Protein AF-A0A9X3IY81-F1 (afdb_monomer_lite)

Sequence (215 aa):
MRHSTQLAHQTSFVALRPAAAASVTSADASGRAPQSPLSAYFRELAGHTVMTREEEVAAATRIAALRANLWRIIFGHVPFVSAICDFVAAALSHDGRPERRAELTRIARSFDQELPDSGAFEPVRDSLCRSLADVDGAVVDRLVAGIGAVAAGADEMAGLSRLPAKDPSFVRYAAEVRGSHRALVVAKNAFIQANCGWSSPLRGSTTAASYRCPT

Secondary structure (DSSP, 8-state):
----------------PPPP----------------HHHHHHHHHHTPPPPPHHHHHHHHHHHHHHHHHHHHHHTTSGGGHHHHHHHHHHHGGGTT-HHHHHHHHHHHHHHHH-PPPHHHHHHHHHHHHHHTTTS-HHHHHHHHHHHHHHHTT-S--TTTTT--TT-HHHHHHHHHHHHHHHHHHHHHHHHHHHHH----S-SS-------PPP-

pLDDT: mean 75.04, std 20.4, range [31.97, 97.81]

Organism: NCBI:txid889268

Radius of gyration: 26.27 Å; chains: 1; bounding box: 57×89×58 Å

InterPro domains:
  IPR009042 RNA polymerase sigma-70 region 1.2 [PF00140] (37-65)

Foldseek 3Di:
DDDDDDDDDDDDDDDDDDDDDDDDDDDDDDDPDPCDPVNVVVVLVVPAAADDPVRLVVLVVVLLVLLLVLLLLVPVDQLCLLLLLQLLLVVCPPVPCVVLSVLSNVVSVVSVVDRDDPVVVVVVSNVRSVSCSPPDVVSLVLVLVQLVCLCVPDCDDPRRNVDPNPDPVSVVSSVVSVVSNVVSVVSVVVNCCNHVVDPDPPPDDPPPPDDDDDD

Structure (mmCIF, N/CA/C/O backbone):
data_AF-A0A9X3IY81-F1
#
_entry.id   AF-A0A9X3IY81-F1
#
loop_
_atom_site.group_PDB
_atom_site.id
_atom_site.type_symbol
_atom_site.label_atom_id
_atom_site.label_alt_id
_atom_site.label_comp_id
_atom_site.label_asym_id
_atom_site.label_entity_id
_atom_site.label_seq_id
_atom_site.pdbx_PDB_ins_code
_atom_site.Cartn_x
_atom_site.Cartn_y
_atom_site.Cartn_z
_atom_site.occupancy
_atom_site.B_iso_or_equiv
_atom_site.auth_seq_id
_atom_site.auth_comp_id
_atom_site.auth_asym_id
_atom_site.auth_atom_id
_atom_site.pdbx_PDB_model_num
ATOM 1 N N . MET A 1 1 ? 29.802 46.839 -3.972 1.00 44.72 1 MET A N 1
ATOM 2 C CA . MET A 1 1 ? 30.617 45.657 -4.326 1.00 44.72 1 MET A CA 1
ATOM 3 C C . MET A 1 1 ? 30.197 44.477 -3.458 1.00 44.72 1 MET A C 1
ATOM 5 O O . MET A 1 1 ? 30.602 44.405 -2.307 1.00 44.72 1 MET A O 1
ATOM 9 N N . ARG A 1 2 ? 29.329 43.596 -3.964 1.00 42.84 2 ARG A N 1
ATOM 10 C CA . ARG A 1 2 ? 29.070 42.268 -3.384 1.00 42.84 2 ARG A CA 1
ATOM 11 C C . ARG A 1 2 ? 28.943 41.304 -4.558 1.00 42.84 2 ARG A C 1
ATOM 13 O O . ARG A 1 2 ? 28.062 41.473 -5.394 1.00 42.84 2 ARG A O 1
ATOM 20 N N . HIS A 1 3 ? 29.914 40.406 -4.671 1.00 37.31 3 HIS A N 1
ATOM 21 C CA . HIS A 1 3 ? 30.046 39.474 -5.781 1.00 37.31 3 HIS A CA 1
ATOM 22 C C . HIS A 1 3 ? 28.993 38.368 -5.669 1.00 37.31 3 HIS A C 1
ATOM 24 O O . HIS A 1 3 ? 28.877 37.713 -4.636 1.00 37.31 3 HIS A O 1
ATOM 30 N N . SER A 1 4 ? 28.230 38.201 -6.750 1.00 47.09 4 SER A N 1
ATOM 31 C CA . SER A 1 4 ? 27.465 36.993 -7.048 1.00 47.09 4 SER A CA 1
ATOM 32 C C . SER A 1 4 ? 28.438 35.903 -7.478 1.00 47.09 4 SER A C 1
ATOM 34 O O . SER A 1 4 ? 29.212 36.127 -8.407 1.00 47.09 4 SER A O 1
ATOM 36 N N . THR A 1 5 ? 28.365 34.729 -6.856 1.00 47.19 5 THR A N 1
ATOM 37 C CA . THR A 1 5 ? 29.052 33.535 -7.357 1.00 47.19 5 THR A CA 1
ATOM 38 C C . THR A 1 5 ? 28.034 32.414 -7.476 1.00 47.19 5 THR A C 1
ATOM 40 O O . THR A 1 5 ? 27.623 31.798 -6.496 1.00 47.19 5 THR A O 1
ATOM 43 N N . GLN A 1 6 ? 27.589 32.220 -8.711 1.00 45.06 6 GLN A N 1
ATOM 44 C CA . GLN A 1 6 ? 26.718 31.155 -9.177 1.00 45.06 6 GLN A CA 1
ATOM 45 C C . GLN A 1 6 ? 27.624 29.961 -9.528 1.00 45.06 6 GLN A C 1
ATOM 47 O O . GLN A 1 6 ? 28.479 30.088 -10.401 1.00 45.06 6 GLN A O 1
ATOM 52 N N . LEU A 1 7 ? 27.483 28.822 -8.845 1.00 39.72 7 LEU A N 1
ATOM 53 C CA . LEU A 1 7 ? 28.159 27.573 -9.220 1.00 39.72 7 LEU A CA 1
ATOM 54 C C . LEU A 1 7 ? 27.135 26.636 -9.858 1.00 39.72 7 LEU A C 1
ATOM 56 O O . LEU A 1 7 ? 26.349 25.976 -9.183 1.00 39.72 7 LEU A O 1
ATOM 60 N N . ALA A 1 8 ? 27.137 26.630 -11.189 1.00 38.16 8 ALA A N 1
ATOM 61 C CA . ALA A 1 8 ? 26.469 25.632 -12.003 1.00 38.16 8 ALA A CA 1
ATOM 62 C C . ALA A 1 8 ? 27.345 24.370 -12.047 1.00 38.16 8 ALA A C 1
ATOM 64 O O . ALA A 1 8 ? 28.449 24.399 -12.588 1.00 38.16 8 ALA A O 1
ATOM 65 N N . HIS A 1 9 ? 26.859 23.258 -11.497 1.00 36.84 9 HIS A N 1
ATOM 66 C CA . HIS A 1 9 ? 27.460 21.950 -11.744 1.00 36.84 9 HIS A CA 1
ATOM 67 C C . HIS A 1 9 ? 26.917 21.400 -13.063 1.00 36.84 9 HIS A C 1
ATOM 69 O O . HIS A 1 9 ? 25.797 20.908 -13.160 1.00 36.84 9 HIS A O 1
ATOM 75 N N . GLN A 1 10 ? 27.742 21.552 -14.091 1.00 37.97 10 GLN A N 1
ATOM 76 C CA . GLN A 1 10 ? 27.572 21.017 -15.430 1.00 37.97 10 GLN A CA 1
ATOM 77 C C . GLN A 1 10 ? 27.990 19.539 -15.408 1.00 37.97 10 GLN A C 1
ATOM 79 O O . GLN A 1 10 ? 29.172 19.221 -15.288 1.00 37.97 10 GLN A O 1
ATOM 84 N N . THR A 1 11 ? 27.028 18.618 -15.458 1.00 43.19 11 THR A N 1
ATOM 85 C CA . THR A 1 11 ? 27.313 17.180 -15.566 1.00 43.19 11 THR A CA 1
ATOM 86 C C . THR A 1 11 ? 27.414 16.810 -17.043 1.00 43.19 11 THR A C 1
ATOM 88 O O . THR A 1 11 ? 26.410 16.692 -17.742 1.00 43.19 11 THR A O 1
ATOM 91 N N . SER A 1 12 ? 28.646 16.679 -17.530 1.00 40.28 12 SER A N 1
ATOM 92 C CA . SER A 1 12 ? 28.959 16.262 -18.896 1.00 40.28 12 SER A CA 1
ATOM 93 C C . SER A 1 12 ? 28.553 14.806 -19.138 1.00 40.28 12 SER A C 1
ATOM 95 O O . SER A 1 12 ? 29.022 13.897 -18.456 1.00 40.28 12 SER A O 1
ATOM 97 N N . PHE A 1 13 ? 27.698 14.585 -20.136 1.00 38.50 13 PHE A N 1
ATOM 98 C CA . PHE A 1 13 ? 27.300 13.265 -20.618 1.00 38.50 13 PHE A CA 1
ATOM 99 C C . PHE A 1 13 ? 28.323 12.791 -21.661 1.00 38.50 13 PHE A C 1
ATOM 101 O O . PHE A 1 13 ? 28.415 13.350 -22.753 1.00 38.50 13 PHE A O 1
ATOM 108 N N . VAL A 1 14 ? 29.134 11.788 -21.318 1.00 45.84 14 VAL A N 1
ATOM 109 C CA . VAL A 1 14 ? 30.072 11.156 -22.257 1.00 45.84 14 VAL A CA 1
ATOM 110 C C . VAL A 1 14 ? 29.274 10.237 -23.182 1.00 45.84 14 VAL A C 1
ATOM 112 O O . VAL A 1 14 ? 28.801 9.180 -22.773 1.00 45.84 14 VAL A O 1
ATOM 115 N N . ALA A 1 15 ? 29.115 10.651 -24.438 1.00 40.03 15 ALA A N 1
ATOM 116 C CA . ALA A 1 15 ? 28.535 9.829 -25.492 1.00 40.03 15 ALA A CA 1
ATOM 117 C C . ALA A 1 15 ? 29.497 8.681 -25.851 1.00 40.03 15 ALA A C 1
ATOM 119 O O . ALA A 1 15 ? 30.536 8.896 -26.479 1.00 40.03 15 ALA A O 1
ATOM 120 N N . LEU A 1 16 ? 29.157 7.453 -25.453 1.00 39.97 16 LEU A N 1
ATOM 121 C CA . LEU A 1 16 ? 29.846 6.249 -25.915 1.00 39.97 16 LEU A CA 1
ATOM 122 C C . LEU A 1 16 ? 29.458 5.972 -27.374 1.00 39.97 16 LEU A C 1
ATOM 124 O O . LEU A 1 16 ? 28.310 5.685 -27.705 1.00 39.97 16 LEU A O 1
ATOM 128 N N . ARG A 1 17 ? 30.459 6.100 -28.245 1.00 41.94 17 ARG A N 1
ATOM 129 C CA . ARG A 1 17 ? 30.430 5.798 -29.679 1.00 41.94 17 ARG A CA 1
ATOM 130 C C . ARG A 1 17 ? 30.201 4.290 -29.892 1.00 41.94 17 ARG A C 1
ATOM 132 O O . ARG A 1 17 ? 30.923 3.510 -29.271 1.00 41.94 17 ARG A O 1
ATOM 139 N N . PRO A 1 18 ? 29.285 3.845 -30.772 1.00 37.81 18 PRO A N 1
ATOM 140 C CA . PRO A 1 18 ? 29.158 2.424 -31.078 1.00 37.81 18 PRO A CA 1
ATOM 141 C C . PRO A 1 18 ? 30.406 1.957 -31.839 1.00 37.81 18 PRO A C 1
ATOM 143 O O . PRO A 1 18 ? 30.751 2.497 -32.893 1.00 37.81 18 PRO A O 1
ATOM 146 N N . ALA A 1 19 ? 31.123 0.989 -31.266 1.00 40.53 19 ALA A N 1
ATOM 147 C CA . ALA A 1 19 ? 32.246 0.331 -31.917 1.00 40.53 19 ALA A CA 1
ATOM 148 C C . ALA A 1 19 ? 31.722 -0.660 -32.964 1.00 40.53 19 ALA A C 1
ATOM 150 O O . ALA A 1 19 ? 30.822 -1.455 -32.699 1.00 40.53 19 ALA A O 1
ATOM 151 N N . ALA A 1 20 ? 32.290 -0.556 -34.162 1.00 35.62 20 ALA A N 1
ATOM 152 C CA . ALA A 1 20 ? 31.997 -1.377 -35.321 1.00 35.62 20 ALA A CA 1
ATOM 153 C C . ALA A 1 20 ? 32.140 -2.882 -35.034 1.00 35.62 20 ALA A C 1
ATOM 155 O O . ALA A 1 20 ? 33.019 -3.310 -34.286 1.00 35.62 20 ALA A O 1
ATOM 156 N N . ALA A 1 21 ? 31.276 -3.665 -35.682 1.00 40.44 21 ALA A N 1
ATOM 157 C CA . ALA A 1 21 ? 31.273 -5.118 -35.665 1.00 40.44 21 ALA A CA 1
ATOM 158 C C . ALA A 1 21 ? 32.634 -5.688 -36.099 1.00 40.44 21 ALA A C 1
ATOM 160 O O . ALA A 1 21 ? 33.026 -5.572 -37.259 1.00 40.44 21 ALA A O 1
ATOM 161 N N . ALA A 1 22 ? 33.336 -6.330 -35.166 1.00 39.00 22 ALA A N 1
ATOM 162 C CA . ALA A 1 22 ? 34.458 -7.205 -35.468 1.00 39.00 22 ALA A CA 1
ATOM 163 C C . ALA A 1 22 ? 33.936 -8.645 -35.541 1.00 39.00 22 ALA A C 1
ATOM 165 O O . ALA A 1 22 ? 33.609 -9.266 -34.531 1.00 39.00 22 ALA A O 1
ATOM 166 N N . SER A 1 23 ? 33.826 -9.159 -36.761 1.00 43.53 23 SER A N 1
ATOM 167 C CA . SER A 1 23 ? 33.586 -10.567 -37.063 1.00 43.53 23 SER A CA 1
ATOM 168 C C . SER A 1 23 ? 34.779 -11.409 -36.601 1.00 43.53 23 SER A C 1
ATOM 170 O O . SER A 1 23 ? 35.871 -11.294 -37.156 1.00 43.53 23 SER A O 1
ATOM 172 N N . VAL A 1 24 ? 34.570 -12.249 -35.583 1.00 42.91 24 VAL A N 1
ATOM 173 C CA . VAL A 1 24 ? 35.556 -13.232 -35.116 1.00 42.91 24 VAL A CA 1
ATOM 174 C C . VAL A 1 24 ? 35.412 -14.501 -35.950 1.00 42.91 24 VAL A C 1
ATOM 176 O O . VAL A 1 24 ? 34.434 -15.238 -35.840 1.00 42.91 24 VAL A O 1
ATOM 179 N N . THR A 1 25 ? 36.403 -14.722 -36.808 1.00 37.16 25 THR A N 1
ATOM 180 C CA . THR A 1 25 ? 36.583 -15.913 -37.637 1.00 37.16 25 THR A CA 1
ATOM 181 C C . THR A 1 25 ? 36.716 -17.159 -36.762 1.00 37.16 25 THR A C 1
ATOM 183 O O . THR A 1 25 ? 37.563 -17.222 -35.873 1.00 37.16 25 THR A O 1
ATOM 186 N N . SER A 1 26 ? 35.869 -18.155 -37.019 1.00 49.78 26 SER A N 1
ATOM 187 C CA . SER A 1 26 ? 35.924 -19.476 -36.394 1.00 49.78 26 SER A CA 1
ATOM 188 C C . SER A 1 26 ? 37.068 -20.301 -36.990 1.00 49.78 26 SER A C 1
ATOM 190 O O . SER A 1 26 ? 37.172 -20.410 -38.210 1.00 49.78 26 SER A O 1
ATOM 192 N N . ALA A 1 27 ? 37.893 -20.904 -36.133 1.00 40.31 27 ALA A N 1
ATOM 193 C CA . ALA A 1 27 ? 38.841 -21.951 -36.500 1.00 40.31 27 ALA A CA 1
ATOM 194 C C . ALA A 1 27 ? 38.704 -23.128 -35.517 1.00 40.31 27 ALA A C 1
ATOM 196 O O . ALA A 1 27 ? 38.644 -22.929 -34.304 1.00 40.31 27 ALA A O 1
ATOM 197 N N . ASP A 1 28 ? 38.590 -24.321 -36.098 1.00 43.38 28 ASP A N 1
ATOM 198 C CA . ASP A 1 28 ? 38.355 -25.647 -35.516 1.00 43.38 28 ASP A CA 1
ATOM 199 C C . ASP A 1 28 ? 39.263 -26.046 -34.341 1.00 43.38 28 ASP A C 1
ATOM 201 O O . ASP A 1 28 ? 40.454 -25.747 -34.344 1.00 43.38 28 ASP A O 1
ATOM 205 N N . ALA A 1 29 ? 38.722 -26.855 -33.416 1.00 39.97 29 ALA A N 1
ATOM 206 C CA . ALA A 1 29 ? 39.205 -28.222 -33.142 1.00 39.97 29 ALA A CA 1
ATOM 207 C C . ALA A 1 29 ? 38.601 -28.806 -31.849 1.00 39.97 29 ALA A C 1
ATOM 209 O O . ALA A 1 29 ? 38.534 -28.170 -30.799 1.00 39.97 29 ALA A O 1
ATOM 210 N N . SER A 1 30 ? 38.189 -30.070 -31.946 1.00 45.66 30 SER A N 1
ATOM 211 C CA . SER A 1 30 ? 37.632 -30.905 -30.882 1.00 45.66 30 SER A CA 1
ATOM 212 C C . SER A 1 30 ? 38.456 -30.922 -29.591 1.00 45.66 30 SER A C 1
ATOM 214 O O . SER A 1 30 ? 39.588 -31.393 -29.553 1.00 45.66 30 SER A O 1
ATOM 216 N N . GLY A 1 31 ? 37.806 -30.531 -28.500 1.00 39.12 31 GLY A N 1
ATOM 217 C CA . GLY A 1 31 ? 38.250 -30.755 -27.132 1.00 39.12 31 GLY A CA 1
ATOM 218 C C . GLY A 1 31 ? 37.172 -30.221 -26.208 1.00 39.12 31 GLY A C 1
ATOM 219 O O . GLY A 1 31 ? 37.048 -29.011 -26.046 1.00 39.12 31 GLY A O 1
ATOM 220 N N . A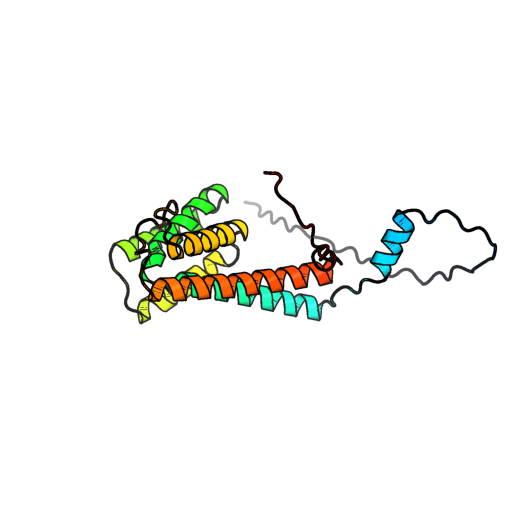RG A 1 32 ? 36.329 -31.100 -25.652 1.00 52.88 32 ARG A N 1
ATOM 221 C CA . ARG A 1 32 ? 35.293 -30.714 -24.685 1.00 52.88 32 ARG A CA 1
ATOM 222 C C . ARG A 1 32 ? 35.984 -30.235 -23.410 1.00 52.88 32 ARG A C 1
ATOM 224 O O . ARG A 1 32 ? 36.157 -31.001 -22.468 1.00 52.88 32 ARG A O 1
ATOM 231 N N . ALA A 1 33 ? 36.400 -28.972 -23.410 1.00 56.28 33 ALA A N 1
ATOM 232 C CA . ALA A 1 33 ? 36.828 -28.275 -22.216 1.00 56.28 33 ALA A CA 1
ATOM 233 C C . ALA A 1 33 ? 35.701 -28.397 -21.177 1.00 56.28 33 ALA A C 1
ATOM 235 O O . ALA A 1 33 ? 34.523 -28.278 -21.549 1.00 56.28 33 ALA A O 1
ATOM 236 N N . PRO A 1 34 ? 36.019 -28.676 -19.900 1.00 53.66 34 PRO A N 1
ATOM 237 C CA . PRO A 1 34 ? 35.013 -28.669 -18.851 1.00 53.66 34 PRO A CA 1
ATOM 238 C C . PRO A 1 34 ? 34.335 -27.303 -18.901 1.00 53.66 34 PRO A C 1
ATOM 240 O O . PRO A 1 34 ? 35.006 -26.275 -18.814 1.00 53.66 34 PRO A O 1
ATOM 243 N N . GLN A 1 35 ? 33.022 -27.292 -19.149 1.00 64.50 35 GLN A N 1
ATOM 244 C CA . GLN A 1 35 ? 32.255 -26.055 -19.197 1.00 64.50 35 GLN A CA 1
ATOM 245 C C . GLN A 1 35 ? 32.455 -25.368 -17.853 1.00 64.50 35 GLN A C 1
ATOM 247 O O . GLN A 1 35 ? 31.979 -25.854 -16.829 1.00 64.50 35 GLN A O 1
ATOM 252 N N . SER A 1 36 ? 33.227 -24.281 -17.857 1.00 80.81 36 SER A N 1
ATOM 253 C CA . SER A 1 36 ? 33.410 -23.474 -16.663 1.00 80.81 36 SER A CA 1
ATOM 254 C C . SER A 1 36 ? 32.017 -23.070 -16.172 1.00 80.81 36 SER A C 1
ATOM 256 O O . SER A 1 36 ? 31.194 -22.662 -17.000 1.00 80.81 36 SER A O 1
ATOM 258 N N . PRO A 1 37 ? 31.723 -23.161 -14.865 1.00 76.50 37 PRO A N 1
ATOM 259 C CA . PRO A 1 37 ? 30.450 -22.709 -14.305 1.00 76.50 37 PRO A CA 1
ATOM 260 C C . PRO A 1 37 ? 30.070 -21.286 -14.752 1.00 76.50 37 PRO A C 1
ATOM 262 O O . PRO A 1 37 ? 28.899 -20.994 -14.975 1.00 76.50 37 PRO A O 1
ATOM 265 N N . LEU A 1 38 ? 31.067 -20.426 -14.994 1.00 82.62 38 LEU A N 1
ATOM 266 C CA . LEU A 1 38 ? 30.871 -19.083 -15.548 1.00 82.62 38 LEU A CA 1
ATOM 267 C C . LEU A 1 38 ? 30.368 -19.094 -16.999 1.00 82.62 38 LEU A C 1
ATOM 269 O O . LEU A 1 38 ? 29.540 -18.271 -17.370 1.00 82.62 38 LEU A O 1
ATOM 273 N N . SER A 1 39 ? 30.834 -20.026 -17.832 1.00 81.00 39 SER A N 1
ATOM 274 C CA . SER A 1 39 ? 30.375 -20.164 -19.219 1.00 81.00 39 SER A CA 1
ATOM 275 C C . SER A 1 39 ? 28.930 -20.661 -19.306 1.00 81.00 39 SER A C 1
ATOM 277 O O . SER A 1 39 ? 28.214 -20.269 -20.226 1.00 81.00 39 SER A O 1
ATOM 279 N N . ALA A 1 40 ? 28.496 -21.502 -18.360 1.00 80.94 40 ALA A N 1
ATOM 280 C CA . ALA A 1 40 ? 27.091 -21.890 -18.227 1.00 80.94 40 ALA A CA 1
ATOM 281 C C . ALA A 1 40 ? 26.229 -20.687 -17.805 1.00 80.94 40 ALA A C 1
ATOM 283 O O . ALA A 1 40 ? 25.252 -20.378 -18.480 1.00 80.94 40 ALA A O 1
ATOM 284 N N . TYR A 1 41 ? 26.670 -19.934 -16.792 1.00 79.31 41 TYR A N 1
ATOM 285 C CA . TYR A 1 41 ? 26.008 -18.707 -16.338 1.00 79.31 41 TYR A CA 1
ATOM 286 C C . TYR A 1 41 ? 25.868 -17.643 -17.442 1.00 79.31 41 TYR A C 1
ATOM 288 O O . TYR A 1 41 ? 24.783 -17.108 -17.649 1.00 79.31 41 TYR A O 1
ATOM 296 N N . PHE A 1 42 ? 26.921 -17.357 -18.220 1.00 82.81 42 PHE A N 1
ATOM 297 C CA . PHE A 1 42 ? 26.828 -16.395 -19.329 1.00 82.81 42 PHE A CA 1
ATOM 298 C C . PHE A 1 42 ? 25.906 -16.864 -20.456 1.00 82.81 42 PHE A C 1
ATOM 300 O O . PHE A 1 42 ? 25.282 -16.037 -21.115 1.00 82.81 42 PHE A O 1
ATOM 307 N N . ARG A 1 43 ? 25.798 -18.177 -20.681 1.00 82.56 43 ARG A N 1
ATOM 308 C CA . ARG A 1 43 ? 24.843 -18.732 -21.644 1.00 82.56 43 ARG A CA 1
ATOM 309 C C . ARG A 1 43 ? 23.403 -18.572 -21.158 1.00 82.56 43 ARG A C 1
ATOM 311 O O . ARG A 1 43 ? 22.541 -18.255 -21.968 1.00 82.56 43 ARG A O 1
ATOM 318 N N . GLU A 1 44 ? 23.163 -18.757 -19.863 1.00 77.81 44 GLU A N 1
ATOM 319 C CA . GLU A 1 44 ? 21.864 -18.488 -19.236 1.00 77.81 44 GLU A CA 1
ATOM 320 C C . GLU A 1 44 ? 21.510 -16.996 -19.309 1.00 77.81 44 GLU A C 1
ATOM 322 O O . GLU A 1 44 ? 20.410 -16.655 -19.731 1.00 77.81 44 GLU A O 1
ATOM 327 N N . LEU A 1 45 ? 22.462 -16.103 -19.017 1.00 76.62 45 LEU A N 1
ATOM 328 C CA . LEU A 1 45 ? 22.275 -14.655 -19.163 1.00 76.62 45 LEU A CA 1
ATOM 329 C C . LEU A 1 45 ? 22.004 -14.229 -20.611 1.00 76.62 45 LEU A C 1
ATOM 331 O O . LEU A 1 45 ? 21.169 -13.360 -20.838 1.00 76.62 45 LEU A O 1
ATOM 335 N N . ALA A 1 46 ? 22.685 -14.828 -21.592 1.00 75.81 46 ALA A N 1
ATOM 336 C CA . ALA A 1 46 ? 22.505 -14.498 -23.007 1.00 75.81 46 ALA A CA 1
ATOM 337 C C . ALA A 1 46 ? 21.116 -14.888 -23.548 1.00 75.81 46 ALA A C 1
ATOM 339 O O . ALA A 1 46 ? 20.685 -14.343 -24.562 1.00 75.81 46 ALA A O 1
ATOM 340 N N . GLY A 1 47 ? 20.425 -15.825 -22.888 1.00 73.19 47 GLY A N 1
ATOM 341 C CA . GLY A 1 47 ? 19.051 -16.206 -23.218 1.00 73.19 47 GLY A CA 1
ATOM 342 C C . GLY A 1 47 ? 17.986 -15.278 -22.627 1.00 73.19 47 GLY A C 1
ATOM 343 O O . GLY A 1 4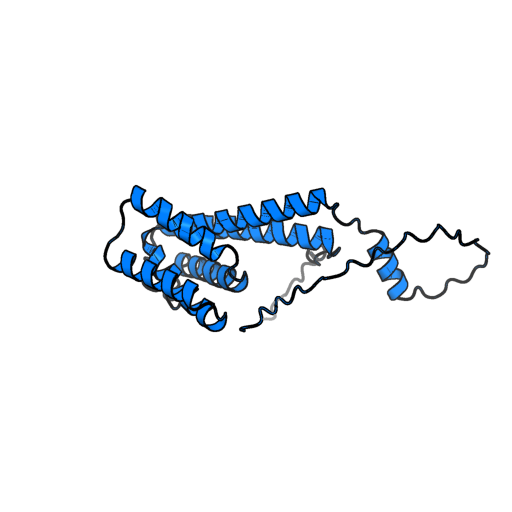7 ? 16.828 -15.346 -23.042 1.00 73.19 47 GLY A O 1
ATOM 344 N N . HIS A 1 48 ? 18.348 -14.408 -21.680 1.00 76.12 48 HIS A N 1
ATOM 345 C CA . HIS A 1 48 ? 17.395 -13.522 -21.020 1.00 76.12 48 HIS A CA 1
ATOM 346 C C . HIS A 1 48 ? 17.159 -12.251 -21.825 1.00 76.12 48 HIS A C 1
ATOM 348 O O . HIS A 1 48 ? 18.049 -11.426 -22.019 1.00 76.12 48 HIS A O 1
ATOM 354 N N . THR A 1 49 ? 15.916 -12.083 -22.270 1.00 78.31 49 THR A N 1
ATOM 355 C CA . THR A 1 49 ? 15.459 -10.849 -22.910 1.00 78.31 49 THR A CA 1
ATOM 356 C C . THR A 1 49 ? 14.990 -9.879 -21.830 1.00 78.31 49 THR A C 1
ATOM 358 O O . THR A 1 49 ? 14.047 -10.179 -21.100 1.00 78.31 49 THR A O 1
ATOM 361 N N . VAL A 1 50 ? 15.672 -8.740 -21.721 1.00 85.12 50 VAL A N 1
ATOM 362 C CA . VAL A 1 50 ? 15.317 -7.635 -20.816 1.00 85.12 50 VAL A CA 1
ATOM 363 C C . VAL A 1 50 ? 14.172 -6.818 -21.421 1.00 85.12 50 VAL A C 1
ATOM 365 O O . VAL A 1 50 ? 14.029 -6.777 -22.645 1.00 85.12 50 VAL A O 1
ATOM 368 N N . MET A 1 51 ? 13.360 -6.170 -20.576 1.00 89.50 51 MET A N 1
ATOM 369 C CA . MET A 1 51 ? 12.309 -5.258 -21.036 1.00 89.50 51 MET A CA 1
ATOM 370 C C . MET A 1 51 ? 12.876 -4.147 -21.927 1.00 89.50 51 MET A C 1
ATOM 372 O O . MET A 1 51 ? 13.966 -3.618 -21.704 1.00 89.50 51 MET A O 1
ATOM 376 N N . THR A 1 52 ? 12.098 -3.752 -22.926 1.00 92.31 52 THR A N 1
ATOM 377 C CA . THR A 1 52 ? 12.325 -2.510 -23.667 1.00 92.31 52 THR A CA 1
ATOM 378 C C . THR A 1 52 ? 12.048 -1.294 -22.782 1.00 92.31 52 THR A C 1
ATOM 380 O O . THR A 1 52 ? 11.329 -1.376 -21.785 1.00 92.31 52 THR A O 1
ATOM 383 N N . ARG A 1 53 ? 12.566 -0.122 -23.166 1.00 92.06 53 ARG A N 1
ATOM 384 C CA . ARG A 1 53 ? 12.345 1.128 -22.422 1.00 92.06 53 ARG A CA 1
ATOM 385 C C . ARG A 1 53 ? 10.855 1.443 -22.257 1.00 92.06 53 ARG A C 1
ATOM 387 O O . ARG A 1 53 ? 10.428 1.902 -21.200 1.00 92.06 53 ARG A O 1
ATOM 394 N N . GLU A 1 54 ? 10.064 1.229 -23.300 1.00 93.94 54 GLU A N 1
ATOM 395 C CA . GLU A 1 54 ? 8.623 1.470 -23.299 1.00 93.94 54 GLU A CA 1
ATOM 396 C C . GLU A 1 54 ? 7.904 0.538 -22.313 1.00 93.94 54 GLU A C 1
ATOM 398 O O . GLU A 1 54 ? 7.039 0.983 -21.555 1.00 93.94 54 GLU A O 1
ATOM 403 N N . GLU A 1 55 ? 8.297 -0.737 -22.272 1.00 93.88 55 GLU A N 1
ATOM 404 C CA . GLU A 1 55 ? 7.774 -1.725 -21.324 1.00 93.88 55 GLU A CA 1
ATOM 405 C C . GLU A 1 55 ? 8.167 -1.402 -19.880 1.00 93.88 55 GLU A C 1
ATOM 407 O O . GLU A 1 55 ? 7.324 -1.493 -18.985 1.00 93.88 55 GLU A O 1
ATOM 412 N N . GLU A 1 56 ? 9.406 -0.964 -19.647 1.00 94.12 56 GLU A N 1
ATOM 413 C CA . GLU A 1 56 ? 9.863 -0.530 -18.326 1.00 94.12 56 GLU A CA 1
ATOM 414 C C . GLU A 1 56 ? 9.046 0.657 -17.815 1.00 94.12 56 GLU A C 1
ATOM 416 O O . GLU A 1 56 ? 8.589 0.647 -16.670 1.00 94.12 56 GLU A O 1
ATOM 421 N N . VAL A 1 57 ? 8.820 1.666 -18.664 1.00 96.38 57 VAL A N 1
ATOM 422 C CA . VAL A 1 57 ? 7.998 2.832 -18.313 1.00 96.38 57 VAL A CA 1
ATOM 423 C C . VAL A 1 57 ? 6.572 2.392 -17.992 1.00 96.38 57 VAL A C 1
ATOM 425 O O . VAL A 1 57 ? 6.047 2.764 -16.942 1.00 96.38 57 VAL A O 1
ATOM 428 N N . ALA A 1 58 ? 5.958 1.554 -18.830 1.00 95.94 58 ALA A N 1
ATOM 429 C CA . ALA A 1 58 ? 4.605 1.054 -18.593 1.00 95.94 58 ALA A CA 1
ATOM 430 C C . ALA A 1 58 ? 4.499 0.262 -17.275 1.00 95.94 58 ALA A C 1
ATOM 432 O O . ALA A 1 58 ? 3.555 0.451 -16.497 1.00 95.94 58 ALA A O 1
ATOM 433 N N . ALA A 1 59 ? 5.480 -0.594 -16.983 1.00 95.31 59 ALA A N 1
ATOM 434 C CA . ALA A 1 59 ? 5.534 -1.368 -15.750 1.00 95.31 59 ALA A CA 1
ATOM 435 C C . ALA A 1 59 ? 5.759 -0.476 -14.517 1.00 95.31 59 ALA A C 1
ATOM 437 O O . ALA A 1 59 ? 5.067 -0.640 -13.508 1.00 95.31 59 ALA A O 1
ATOM 438 N N . ALA A 1 60 ? 6.650 0.514 -14.603 1.00 95.19 60 ALA A N 1
ATOM 439 C CA . ALA A 1 60 ? 6.886 1.488 -13.542 1.00 95.19 60 ALA A CA 1
ATOM 440 C C . ALA A 1 60 ? 5.631 2.325 -13.250 1.00 95.19 60 ALA A C 1
ATOM 442 O O . ALA A 1 60 ? 5.240 2.468 -12.088 1.00 95.19 60 ALA A O 1
ATOM 443 N N . THR A 1 61 ? 4.937 2.808 -14.287 1.00 96.38 61 THR A N 1
ATOM 444 C CA . THR A 1 61 ? 3.657 3.518 -14.149 1.00 96.38 61 THR A CA 1
ATOM 445 C C . THR A 1 61 ? 2.605 2.638 -13.478 1.00 96.38 61 THR A C 1
ATOM 447 O O . THR A 1 61 ? 1.916 3.090 -12.561 1.00 96.38 61 THR A O 1
ATOM 450 N N . ARG A 1 62 ? 2.510 1.360 -13.864 1.00 96.94 62 ARG A N 1
ATOM 451 C CA . ARG A 1 62 ? 1.596 0.402 -13.230 1.00 96.94 62 ARG A CA 1
ATOM 452 C C . ARG A 1 62 ? 1.919 0.193 -11.750 1.00 96.94 62 ARG A C 1
ATOM 454 O O . ARG A 1 62 ? 1.004 0.182 -10.930 1.00 96.94 62 ARG A O 1
ATOM 461 N N . ILE A 1 63 ? 3.193 0.045 -11.392 1.00 95.81 63 ILE A N 1
ATOM 462 C CA . ILE A 1 63 ? 3.630 -0.102 -9.995 1.00 95.81 63 ILE A CA 1
ATOM 463 C C . ILE A 1 63 ? 3.290 1.154 -9.186 1.00 95.81 63 ILE A C 1
ATOM 465 O O . ILE A 1 63 ? 2.774 1.038 -8.073 1.00 95.81 63 ILE A O 1
ATOM 469 N N . ALA A 1 64 ? 3.529 2.346 -9.737 1.00 94.06 64 ALA A N 1
ATOM 470 C CA . ALA A 1 64 ? 3.183 3.607 -9.087 1.00 94.06 64 ALA A CA 1
ATOM 471 C C . ALA A 1 64 ? 1.667 3.726 -8.849 1.00 94.06 64 ALA A C 1
ATOM 473 O O . ALA A 1 64 ? 1.239 4.065 -7.744 1.00 94.06 64 ALA A O 1
ATOM 474 N N . ALA A 1 65 ? 0.850 3.363 -9.843 1.00 94.56 65 ALA A N 1
ATOM 475 C CA . ALA A 1 65 ? -0.606 3.343 -9.720 1.00 94.56 65 ALA A CA 1
ATOM 476 C C . ALA A 1 65 ? -1.088 2.348 -8.651 1.00 94.56 65 ALA A C 1
ATOM 478 O O . ALA A 1 65 ? -1.923 2.701 -7.817 1.00 94.56 65 ALA A O 1
ATOM 479 N N . LEU A 1 66 ? -0.528 1.132 -8.622 1.00 95.94 66 LEU A N 1
ATOM 480 C CA . LEU A 1 66 ? -0.830 0.124 -7.600 1.00 95.94 66 LEU A CA 1
ATOM 481 C C . LEU A 1 66 ? -0.460 0.608 -6.196 1.00 95.94 66 LEU A C 1
ATOM 483 O O . LEU A 1 66 ? -1.226 0.404 -5.258 1.00 95.94 66 LEU A O 1
ATOM 487 N N . ARG A 1 67 ? 0.680 1.288 -6.047 1.00 95.44 67 ARG A N 1
ATOM 488 C CA . ARG A 1 67 ? 1.105 1.854 -4.763 1.00 95.44 67 ARG A CA 1
ATOM 489 C C . ARG A 1 67 ? 0.162 2.958 -4.288 1.00 95.44 67 ARG A C 1
ATOM 491 O O . ARG A 1 67 ? -0.249 2.944 -3.132 1.00 95.44 67 ARG A O 1
ATOM 498 N N . ALA A 1 68 ? -0.221 3.877 -5.174 1.00 93.12 68 ALA A N 1
ATOM 499 C CA . ALA A 1 68 ? -1.197 4.914 -4.849 1.00 93.12 68 ALA A CA 1
ATOM 500 C C . ALA A 1 68 ? -2.560 4.308 -4.472 1.00 93.12 68 ALA A C 1
ATOM 502 O O . ALA A 1 68 ? -3.192 4.747 -3.515 1.00 93.12 68 ALA A O 1
ATOM 503 N N . ASN A 1 69 ? -3.000 3.271 -5.189 1.00 94.88 69 ASN A N 1
ATOM 504 C CA . ASN A 1 69 ? -4.237 2.558 -4.882 1.00 94.88 69 ASN A CA 1
ATOM 505 C C . ASN A 1 69 ? -4.185 1.848 -3.522 1.00 94.88 69 ASN A C 1
ATOM 507 O O . ASN A 1 69 ? -5.146 1.912 -2.763 1.00 94.88 69 ASN A O 1
ATOM 511 N N . LEU A 1 70 ? -3.063 1.208 -3.185 1.00 95.88 70 LEU A N 1
ATOM 512 C CA . LEU A 1 70 ? -2.867 0.592 -1.875 1.00 95.88 70 LEU A CA 1
ATOM 513 C C . LEU A 1 70 ? -3.024 1.615 -0.746 1.00 95.88 70 LEU A C 1
ATOM 515 O O . LEU A 1 70 ? -3.768 1.353 0.194 1.00 95.88 70 LEU A O 1
ATOM 519 N N . TRP A 1 71 ? -2.402 2.791 -0.862 1.00 95.62 71 TRP A N 1
ATOM 520 C CA . TRP A 1 71 ? -2.575 3.855 0.130 1.00 95.62 71 TRP A CA 1
ATOM 521 C C . TRP A 1 71 ? -4.018 4.352 0.227 1.00 95.62 71 TRP A C 1
ATOM 523 O O . TRP A 1 71 ? -4.515 4.538 1.336 1.00 95.62 71 TRP A O 1
ATOM 533 N N . ARG A 1 72 ? -4.725 4.496 -0.902 1.00 94.44 72 ARG A N 1
ATOM 534 C CA . ARG A 1 72 ? -6.152 4.863 -0.891 1.00 94.44 72 ARG A CA 1
ATOM 535 C C . ARG A 1 72 ? -7.002 3.844 -0.150 1.00 94.44 72 ARG A C 1
ATOM 537 O O . ARG A 1 72 ? -7.860 4.246 0.627 1.00 94.44 72 ARG A O 1
ATOM 544 N N . ILE A 1 73 ? -6.748 2.554 -0.368 1.00 95.19 73 ILE A N 1
ATOM 545 C CA . ILE A 1 73 ? -7.457 1.478 0.328 1.00 95.19 73 ILE A CA 1
ATOM 546 C C . ILE A 1 73 ? -7.126 1.519 1.818 1.00 95.19 73 ILE A C 1
ATOM 548 O O . ILE A 1 73 ? -8.055 1.519 2.611 1.00 95.19 73 ILE A O 1
ATOM 552 N N . ILE A 1 74 ? -5.847 1.632 2.202 1.00 94.19 74 ILE A N 1
ATOM 553 C CA . ILE A 1 74 ? -5.403 1.729 3.608 1.00 94.19 74 ILE A CA 1
ATOM 554 C C . ILE A 1 74 ? -6.119 2.874 4.342 1.00 94.19 74 ILE A C 1
ATOM 556 O O . ILE A 1 74 ? -6.623 2.688 5.444 1.00 94.19 74 ILE A O 1
ATOM 560 N N . PHE A 1 75 ? -6.228 4.049 3.724 1.00 92.12 75 PHE A N 1
ATOM 561 C CA . PHE A 1 75 ? -6.961 5.177 4.306 1.00 92.12 75 PHE A CA 1
ATOM 562 C C . PHE A 1 75 ? -8.471 5.145 4.033 1.00 92.12 75 PHE A C 1
ATOM 564 O O . PHE A 1 75 ? -9.187 6.046 4.455 1.00 92.12 75 PHE A O 1
ATOM 571 N N . GLY A 1 76 ? -8.989 4.129 3.343 1.00 89.62 76 GLY A N 1
ATOM 572 C CA . GLY A 1 76 ? -10.412 3.999 3.027 1.00 89.62 76 GLY A CA 1
ATOM 573 C C . GLY A 1 76 ? -11.283 3.728 4.254 1.00 89.62 76 GLY A C 1
ATOM 574 O O . GLY A 1 76 ? -12.493 3.940 4.205 1.00 89.62 76 GLY A O 1
ATOM 575 N N . HIS A 1 77 ? -10.680 3.299 5.365 1.00 87.38 77 HIS A N 1
ATOM 576 C CA . HIS A 1 77 ? -11.382 3.065 6.618 1.00 87.38 77 HIS A CA 1
ATOM 577 C C . HIS A 1 77 ? -11.121 4.198 7.624 1.00 87.38 77 HIS A C 1
ATOM 579 O O . HIS A 1 77 ? -10.160 4.167 8.395 1.00 87.38 77 HIS A O 1
ATOM 585 N N . VAL A 1 78 ? -12.010 5.198 7.611 1.00 83.25 78 VAL A N 1
ATOM 586 C CA . VAL A 1 78 ? -11.890 6.459 8.372 1.00 83.25 78 VAL A CA 1
ATOM 587 C C . VAL A 1 78 ? -11.570 6.264 9.865 1.00 83.25 78 VAL A C 1
ATOM 589 O O . VAL A 1 78 ? -10.634 6.918 10.331 1.00 83.25 78 VAL A O 1
ATOM 592 N N . PRO A 1 79 ? -12.235 5.353 10.611 1.00 82.06 79 PRO A N 1
ATOM 593 C CA . PRO A 1 79 ? -11.929 5.114 12.025 1.00 82.06 79 PRO A CA 1
ATOM 594 C C . PRO A 1 79 ? -10.456 4.827 12.362 1.00 82.06 79 PRO A C 1
ATOM 596 O O . PRO A 1 79 ? -10.059 4.987 13.513 1.00 82.06 79 PRO A O 1
ATOM 599 N N . PHE A 1 80 ? -9.633 4.409 11.392 1.00 81.75 80 PHE A N 1
ATOM 600 C CA . PHE A 1 80 ? -8.245 3.994 11.638 1.00 81.75 80 PHE A CA 1
ATOM 601 C C . PHE A 1 80 ? -7.199 4.949 11.086 1.00 81.75 80 PHE A C 1
ATOM 603 O O . PHE A 1 80 ? -6.009 4.718 11.283 1.00 81.75 80 PHE A O 1
ATOM 610 N N . VAL A 1 81 ? -7.613 6.037 10.440 1.00 87.19 81 VAL A N 1
ATOM 611 C CA . VAL A 1 81 ? -6.688 6.999 9.830 1.00 87.19 81 VAL A CA 1
ATOM 612 C C . VAL A 1 81 ? -5.708 7.551 10.865 1.00 87.19 81 VAL A C 1
ATOM 614 O O . VAL A 1 81 ? -4.513 7.586 10.592 1.00 87.19 81 VAL A O 1
ATOM 617 N N . SER A 1 82 ? -6.187 7.902 12.064 1.00 86.81 82 SER A N 1
ATOM 618 C CA . SER A 1 82 ? -5.342 8.402 13.158 1.00 86.81 82 SER A CA 1
ATOM 619 C C . SER A 1 82 ? -4.259 7.395 13.561 1.00 86.81 82 SER A C 1
ATOM 621 O O . SER A 1 82 ? -3.065 7.682 13.477 1.00 86.81 82 SER A O 1
ATOM 623 N N . ALA A 1 83 ? -4.670 6.164 13.863 1.00 86.12 83 ALA A N 1
ATOM 624 C CA . ALA A 1 83 ? -3.778 5.097 14.299 1.00 86.12 83 ALA A CA 1
ATOM 625 C C . ALA A 1 83 ? -2.755 4.695 13.212 1.00 86.12 83 ALA A C 1
ATOM 627 O O . ALA A 1 83 ? -1.584 4.435 13.497 1.00 86.12 83 ALA A O 1
ATOM 628 N N . ILE A 1 84 ? -3.170 4.699 11.939 1.00 89.81 84 ILE A N 1
ATOM 629 C CA . ILE A 1 84 ? -2.281 4.471 10.792 1.00 89.81 84 ILE A CA 1
ATOM 630 C C . ILE A 1 84 ? -1.269 5.616 10.659 1.00 89.81 84 ILE A C 1
ATOM 632 O O . ILE A 1 84 ? -0.081 5.360 10.462 1.00 89.81 84 ILE A O 1
ATOM 636 N N . CYS A 1 85 ? -1.709 6.871 10.778 1.00 90.62 85 CYS A N 1
ATOM 637 C CA . CYS A 1 85 ? -0.829 8.037 10.724 1.00 90.62 85 CYS A CA 1
ATOM 638 C C . CYS A 1 85 ? 0.217 8.012 11.844 1.00 90.62 85 CYS A C 1
ATOM 640 O O . CYS A 1 85 ? 1.391 8.252 11.561 1.00 90.62 85 CYS A O 1
ATOM 642 N N . ASP A 1 86 ? -0.169 7.661 13.071 1.00 88.25 86 ASP A N 1
ATOM 643 C CA . ASP A 1 86 ? 0.752 7.521 14.204 1.00 88.25 86 ASP A CA 1
ATOM 644 C C . ASP A 1 86 ? 1.774 6.403 13.977 1.00 88.25 86 ASP A C 1
ATOM 646 O O . ASP A 1 86 ? 2.974 6.601 14.186 1.00 88.25 86 ASP A O 1
ATOM 650 N N . PHE A 1 87 ? 1.332 5.251 13.467 1.00 88.50 87 PHE A N 1
ATOM 651 C CA . PHE A 1 87 ? 2.227 4.154 13.108 1.00 88.50 87 PHE A CA 1
ATOM 652 C C . PHE A 1 87 ? 3.257 4.571 12.049 1.00 88.50 87 PHE A C 1
ATOM 654 O O . PHE A 1 87 ? 4.458 4.333 12.205 1.00 88.50 87 PHE A O 1
ATOM 661 N N . VAL A 1 88 ? 2.803 5.214 10.969 1.00 89.81 88 VAL A N 1
ATOM 662 C CA . VAL A 1 88 ? 3.688 5.662 9.886 1.00 89.81 88 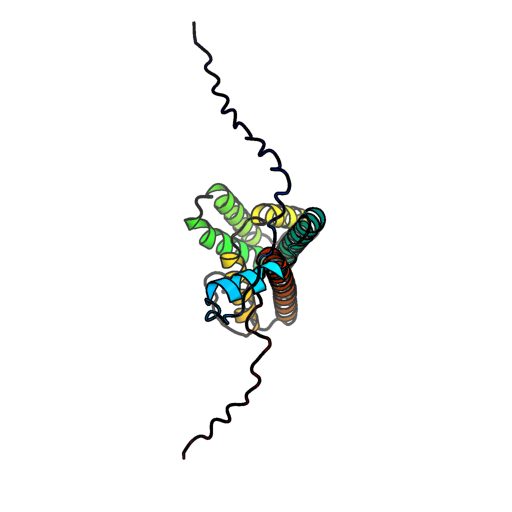VAL A CA 1
ATOM 663 C C . VAL A 1 88 ? 4.625 6.766 10.384 1.00 89.81 88 VAL A C 1
ATOM 665 O O . VAL A 1 88 ? 5.815 6.738 10.081 1.00 89.81 88 VAL A O 1
ATOM 668 N N . ALA A 1 89 ? 4.140 7.701 11.202 1.00 89.25 89 ALA A N 1
ATOM 669 C CA . ALA A 1 89 ? 4.953 8.745 11.821 1.00 89.25 89 ALA A CA 1
ATOM 670 C C . ALA A 1 89 ? 6.059 8.166 12.725 1.00 89.25 89 ALA A C 1
ATOM 672 O O . ALA A 1 89 ? 7.201 8.639 12.688 1.00 89.25 89 ALA A O 1
ATOM 673 N N . ALA A 1 90 ? 5.749 7.122 13.498 1.00 86.88 90 ALA A N 1
ATOM 674 C CA . ALA A 1 90 ? 6.727 6.406 14.310 1.00 86.88 90 ALA A CA 1
ATOM 675 C C . ALA A 1 90 ? 7.791 5.729 13.433 1.00 86.88 90 ALA A C 1
ATOM 677 O O . ALA A 1 90 ? 8.984 5.886 13.686 1.00 86.88 90 ALA A O 1
ATOM 678 N N . ALA A 1 91 ? 7.382 5.061 12.351 1.00 84.81 91 ALA A N 1
ATOM 679 C CA . ALA A 1 91 ? 8.308 4.418 11.420 1.00 84.81 91 ALA A CA 1
ATOM 680 C C . ALA A 1 91 ? 9.232 5.423 10.702 1.00 84.81 91 ALA A C 1
ATOM 682 O O . ALA A 1 91 ? 10.427 5.174 10.568 1.00 84.81 91 ALA A O 1
ATOM 683 N N . LEU A 1 92 ? 8.708 6.593 10.322 1.00 82.19 92 LEU A N 1
ATOM 684 C CA . LEU A 1 92 ? 9.463 7.668 9.663 1.00 82.19 92 LEU A CA 1
ATOM 685 C C . LEU A 1 92 ? 10.417 8.425 10.598 1.00 82.19 92 LEU A C 1
ATOM 687 O O . LEU A 1 92 ? 11.191 9.266 10.137 1.00 82.19 92 LEU A O 1
ATOM 691 N N . SER A 1 93 ? 10.385 8.167 11.908 1.00 75.38 93 SER A N 1
ATOM 692 C CA . SER A 1 93 ? 11.237 8.883 12.866 1.00 75.38 93 SER A CA 1
ATOM 693 C C . SER A 1 93 ? 12.733 8.655 12.633 1.00 75.38 93 SER A C 1
ATOM 695 O O . SER A 1 93 ? 13.536 9.493 13.041 1.00 75.38 93 SER A O 1
ATOM 697 N N . HIS A 1 94 ? 13.093 7.591 11.912 1.00 68.62 94 HIS A N 1
ATOM 698 C CA . HIS A 1 94 ? 14.468 7.270 11.532 1.00 68.62 94 HIS A CA 1
ATOM 699 C C . HIS A 1 94 ? 14.859 7.744 10.118 1.00 68.62 94 HIS A C 1
ATOM 701 O O . HIS A 1 94 ? 16.044 7.758 9.803 1.00 68.62 94 HIS A O 1
ATOM 707 N N . ASP A 1 95 ? 13.904 8.214 9.305 1.00 66.94 95 ASP A N 1
ATOM 708 C CA . ASP A 1 95 ? 14.112 8.543 7.881 1.00 66.94 95 ASP A CA 1
ATOM 709 C C . ASP A 1 95 ? 14.539 9.999 7.622 1.00 66.94 95 ASP A C 1
ATOM 711 O O . ASP A 1 95 ? 14.654 10.427 6.472 1.00 66.94 95 ASP A O 1
ATOM 715 N N . GLY A 1 96 ? 14.746 10.801 8.672 1.00 70.75 96 GLY A N 1
ATOM 716 C CA . GLY A 1 96 ? 15.211 12.187 8.536 1.00 70.75 96 GLY A CA 1
ATOM 717 C C . GLY A 1 96 ? 14.204 13.150 7.887 1.00 70.75 96 GLY A C 1
ATOM 718 O O . GLY A 1 96 ? 14.609 14.209 7.420 1.00 70.75 96 GLY A O 1
ATOM 719 N N . ARG A 1 97 ? 12.905 12.808 7.870 1.00 79.31 97 ARG A N 1
ATOM 720 C CA . ARG A 1 97 ? 11.808 13.620 7.295 1.00 79.31 97 ARG A CA 1
ATOM 721 C C . ARG A 1 97 ? 10.866 14.178 8.376 1.00 79.31 97 ARG A C 1
ATOM 723 O O . ARG A 1 97 ? 9.732 13.701 8.519 1.00 79.31 97 ARG A O 1
ATOM 730 N N . PRO A 1 98 ? 11.323 15.132 9.209 1.00 81.25 98 PRO A N 1
ATOM 731 C CA . PRO A 1 98 ? 10.545 15.648 10.335 1.00 81.25 98 PRO A CA 1
ATOM 732 C C . PRO A 1 98 ? 9.255 16.363 9.908 1.00 81.25 98 PRO A C 1
ATOM 734 O O . PRO A 1 98 ? 8.267 16.303 10.638 1.00 81.25 98 PRO A O 1
ATOM 737 N N . GLU A 1 99 ? 9.239 17.001 8.739 1.00 84.56 99 GLU A N 1
ATOM 738 C CA . GLU A 1 99 ? 8.084 17.707 8.179 1.00 84.56 99 GLU A CA 1
ATOM 739 C C . GLU A 1 99 ? 6.926 16.757 7.863 1.00 84.56 99 GLU A C 1
ATOM 741 O O . GLU A 1 99 ? 5.795 17.000 8.285 1.00 84.56 99 GLU A O 1
ATOM 746 N N . ARG A 1 100 ? 7.217 15.619 7.220 1.00 84.06 100 ARG A N 1
ATOM 747 C CA . ARG A 1 100 ? 6.216 14.593 6.901 1.00 84.06 100 ARG A CA 1
ATOM 748 C C . ARG A 1 100 ? 5.640 13.976 8.171 1.00 84.06 100 ARG A C 1
ATOM 750 O O . ARG A 1 100 ? 4.435 13.772 8.274 1.00 84.06 100 ARG A O 1
ATOM 757 N N . ARG A 1 101 ? 6.493 13.717 9.164 1.00 84.81 101 ARG A N 1
ATOM 758 C CA . ARG A 1 101 ? 6.061 13.228 10.478 1.00 84.81 101 ARG A CA 1
ATOM 759 C C . ARG A 1 101 ? 5.126 14.226 11.165 1.00 84.81 101 ARG A C 1
ATOM 761 O O . ARG A 1 101 ? 4.069 13.830 11.640 1.00 84.81 101 ARG A O 1
ATOM 768 N N . ALA A 1 102 ? 5.495 15.507 11.200 1.00 85.75 102 ALA A N 1
ATOM 769 C CA . ALA A 1 102 ? 4.676 16.548 11.819 1.00 85.75 102 ALA A CA 1
ATOM 770 C C . ALA A 1 102 ? 3.311 16.695 11.129 1.00 85.75 102 ALA A C 1
ATOM 772 O O . ALA A 1 102 ? 2.296 16.854 11.808 1.00 85.75 102 ALA A O 1
ATOM 773 N N . GLU A 1 103 ? 3.270 16.595 9.797 1.00 87.31 103 GLU A N 1
ATOM 774 C CA . GLU A 1 103 ? 2.022 16.584 9.034 1.00 87.31 103 GLU A CA 1
ATOM 775 C C . GLU A 1 103 ? 1.131 15.396 9.419 1.00 87.31 103 GLU A C 1
ATOM 777 O O . GLU A 1 103 ? -0.041 15.605 9.735 1.00 87.31 103 GLU A O 1
ATOM 782 N N . LEU A 1 104 ? 1.685 14.180 9.461 1.00 87.00 104 LEU A N 1
ATOM 783 C CA . LEU A 1 104 ? 0.950 12.972 9.850 1.00 87.00 104 LEU A CA 1
ATOM 784 C C . LEU A 1 104 ? 0.413 13.059 11.277 1.00 87.00 104 LEU A C 1
ATOM 786 O O . LEU A 1 104 ? -0.757 12.770 11.496 1.00 87.00 104 LEU A O 1
ATOM 790 N N . THR A 1 105 ? 1.224 13.512 12.236 1.00 85.62 105 THR A N 1
ATOM 791 C CA . THR A 1 105 ? 0.787 13.690 13.629 1.00 85.62 105 THR A CA 1
ATOM 792 C C . THR A 1 105 ? -0.305 14.752 13.747 1.00 85.62 105 THR A C 1
ATOM 794 O O . THR A 1 105 ? -1.250 14.585 14.515 1.00 85.62 105 THR A O 1
ATOM 797 N N . ARG A 1 106 ? -0.209 15.852 12.991 1.00 87.81 106 ARG A N 1
ATOM 798 C CA . ARG A 1 106 ? -1.256 16.883 12.957 1.00 87.81 106 ARG A CA 1
ATOM 799 C C . ARG A 1 106 ? -2.571 16.311 12.433 1.00 87.81 106 ARG A C 1
ATOM 801 O O . ARG A 1 106 ? -3.611 16.588 13.020 1.00 87.81 106 ARG A O 1
ATOM 808 N N . ILE A 1 107 ? -2.512 15.525 11.358 1.00 85.75 107 ILE A N 1
ATOM 809 C CA . ILE A 1 107 ? -3.682 14.850 10.794 1.00 85.75 107 ILE A CA 1
ATOM 810 C C . ILE A 1 107 ? -4.232 13.841 11.805 1.00 85.75 107 ILE A C 1
ATOM 812 O O . ILE A 1 107 ? -5.405 13.912 12.127 1.00 85.75 107 ILE A O 1
ATOM 816 N N . ALA A 1 108 ? -3.412 12.969 12.392 1.00 84.12 108 ALA A N 1
ATOM 817 C CA . ALA A 1 108 ? -3.876 12.003 13.391 1.00 84.12 108 ALA A CA 1
ATOM 818 C C . ALA A 1 108 ? -4.672 12.675 14.523 1.00 84.12 108 ALA A C 1
ATOM 820 O O . ALA A 1 108 ? -5.809 12.301 14.809 1.00 84.12 108 ALA A O 1
ATOM 821 N N . ARG A 1 109 ? -4.136 13.774 15.070 1.00 84.56 109 ARG A N 1
ATOM 822 C CA . ARG A 1 109 ? -4.807 14.554 16.118 1.00 84.56 109 ARG A CA 1
ATOM 823 C C . ARG A 1 109 ? -6.135 15.171 15.687 1.00 84.56 109 ARG A C 1
ATOM 825 O O . ARG A 1 109 ? -7.010 15.293 16.536 1.00 84.56 109 ARG A O 1
ATOM 832 N N . SER A 1 110 ? -6.301 15.577 14.425 1.00 83.94 110 SER A N 1
ATOM 833 C CA . SER A 1 110 ? -7.587 16.129 13.978 1.00 83.94 110 SER A CA 1
ATOM 834 C C . SER A 1 110 ? -8.678 15.059 13.952 1.00 83.94 110 SER A C 1
ATOM 836 O O . SER A 1 110 ? -9.801 15.347 14.339 1.00 83.94 110 SER A O 1
ATOM 838 N N . PHE A 1 111 ? -8.337 13.822 13.573 1.00 81.12 111 PHE A N 1
ATOM 839 C CA . PHE A 1 111 ? -9.280 12.695 13.553 1.00 81.12 111 PHE A CA 1
ATOM 840 C C . PHE A 1 111 ? -9.597 12.147 14.949 1.00 81.12 111 PHE A C 1
ATOM 842 O O . PHE A 1 111 ? -10.673 11.592 15.146 1.00 81.12 111 PHE A O 1
ATOM 849 N N . ASP A 1 112 ? -8.690 12.312 15.917 1.00 78.00 112 ASP A N 1
ATOM 850 C CA . ASP A 1 112 ? -8.957 11.987 17.326 1.00 78.00 112 ASP A CA 1
ATOM 851 C C . ASP A 1 112 ? -9.937 12.980 17.981 1.00 78.00 112 ASP A C 1
ATOM 853 O O . ASP A 1 112 ? -10.633 12.616 18.927 1.00 78.00 112 ASP A O 1
ATOM 857 N N . GLN A 1 113 ? -9.991 14.227 17.499 1.00 79.19 113 GLN A N 1
ATOM 858 C CA . GLN A 1 113 ? -10.902 15.259 18.010 1.00 79.19 113 GLN A CA 1
ATOM 859 C C . GLN A 1 113 ? -12.288 15.171 17.373 1.00 79.19 113 GLN A C 1
ATOM 861 O O . GLN A 1 113 ? -13.291 15.256 18.079 1.00 79.19 113 GLN A O 1
ATOM 866 N N . GLU A 1 114 ? -12.342 15.013 16.050 1.00 79.50 114 GLU A N 1
ATOM 867 C CA . GLU A 1 114 ? -13.589 15.002 15.296 1.00 79.50 114 GLU A CA 1
ATOM 868 C C . GLU A 1 114 ? -13.445 14.145 14.033 1.00 79.50 114 GLU A C 1
ATOM 870 O O . GLU A 1 114 ? -12.494 14.282 13.260 1.00 79.50 114 GLU A O 1
ATOM 875 N N . LEU A 1 115 ? -14.407 13.246 13.818 1.00 76.25 115 LEU A N 1
ATOM 876 C CA . LEU A 1 115 ? -14.493 12.459 12.592 1.00 76.25 115 LEU A CA 1
ATOM 877 C C . LEU A 1 115 ? -15.049 13.356 11.477 1.00 76.25 115 LEU A C 1
ATOM 879 O O . LEU A 1 115 ? -16.191 13.797 11.590 1.00 76.25 115 LEU A O 1
ATOM 883 N N . PRO A 1 116 ? -14.283 13.630 10.406 1.00 76.00 116 PRO A N 1
ATOM 884 C CA . PRO A 1 116 ? -14.760 14.489 9.334 1.00 76.00 116 PRO A CA 1
ATOM 885 C C . PRO A 1 116 ? -15.892 13.825 8.550 1.00 76.00 116 PRO A C 1
ATOM 887 O O . PRO A 1 116 ? -15.902 12.606 8.346 1.00 76.00 116 PRO A O 1
ATOM 890 N N . ASP A 1 117 ? -16.787 14.652 8.012 1.00 79.81 117 ASP A N 1
ATOM 891 C CA . ASP A 1 117 ? -17.755 14.215 7.013 1.00 79.81 117 ASP A CA 1
ATOM 892 C C . ASP A 1 117 ? -17.048 13.597 5.798 1.00 79.81 117 ASP A C 1
ATOM 894 O O . ASP A 1 117 ? -15.965 14.027 5.383 1.00 79.81 117 ASP A O 1
ATOM 898 N N . SER A 1 118 ? -17.700 12.615 5.170 1.00 74.06 118 SER A N 1
ATOM 899 C CA . SER A 1 118 ? -17.151 11.877 4.019 1.00 74.06 118 SER A CA 1
ATOM 900 C C . SER A 1 118 ? -16.616 12.780 2.892 1.00 74.06 118 SER A C 1
ATOM 902 O O . SER A 1 118 ? -15.571 12.482 2.317 1.00 74.06 118 SER A O 1
ATOM 904 N N . GLY A 1 119 ? -17.267 13.917 2.618 1.00 78.81 119 GLY A N 1
ATOM 905 C CA . GLY A 1 119 ? -16.825 14.881 1.602 1.00 78.81 119 GLY A CA 1
ATOM 906 C C . GLY A 1 119 ? -15.576 15.685 1.985 1.00 78.81 119 GLY A C 1
ATOM 907 O O . GLY A 1 119 ? -14.777 16.026 1.114 1.00 78.81 119 GLY A O 1
ATOM 908 N N . ALA A 1 120 ? -15.369 15.955 3.276 1.00 82.19 120 ALA A N 1
ATOM 909 C CA . ALA A 1 120 ? -14.174 16.636 3.780 1.00 82.19 120 ALA A CA 1
ATOM 910 C C . ALA A 1 120 ? -12.979 15.677 3.919 1.00 82.19 120 ALA A C 1
ATOM 912 O O . ALA A 1 120 ? -11.825 16.106 3.886 1.00 82.19 120 ALA A O 1
ATOM 913 N N . PHE A 1 121 ? -13.249 14.374 4.038 1.00 84.69 121 PHE A N 1
ATOM 914 C CA . PHE A 1 121 ? -12.222 13.348 4.169 1.00 84.69 121 PHE A CA 1
ATOM 915 C C . PHE A 1 121 ? -11.443 13.090 2.873 1.00 84.69 121 PHE A C 1
ATOM 917 O O . PHE A 1 121 ? -10.221 12.951 2.898 1.00 84.69 121 PHE A O 1
ATOM 924 N N . GLU A 1 122 ? -12.135 13.052 1.736 1.00 87.25 122 GLU A N 1
ATOM 925 C CA . GLU A 1 122 ? -11.552 12.788 0.415 1.00 87.25 122 GLU A CA 1
ATOM 926 C C . GLU A 1 122 ? -10.294 13.621 0.081 1.00 87.25 122 GLU A C 1
ATOM 928 O O . GLU A 1 122 ? -9.249 13.028 -0.213 1.00 87.25 122 GLU A O 1
ATOM 933 N N . PRO A 1 123 ? -10.299 14.967 0.193 1.00 88.50 123 PRO A N 1
ATOM 934 C CA . PRO A 1 123 ? -9.105 15.764 -0.096 1.00 88.50 123 PRO A CA 1
ATOM 935 C C . PRO A 1 123 ? -7.950 15.494 0.881 1.00 88.50 123 PRO A C 1
ATOM 937 O O . PRO A 1 123 ? -6.781 15.539 0.483 1.00 88.50 123 PRO A O 1
ATOM 940 N N . VAL A 1 124 ? -8.253 15.180 2.146 1.00 88.06 124 VAL A N 1
ATOM 941 C CA . VAL A 1 124 ? -7.241 14.810 3.149 1.00 88.06 124 VAL A CA 1
ATOM 942 C C . VAL A 1 124 ? -6.614 13.466 2.790 1.00 88.06 124 VAL A C 1
ATOM 944 O O . VAL A 1 124 ? -5.388 13.341 2.789 1.00 88.06 124 VAL A O 1
ATOM 947 N N . ARG A 1 125 ? -7.435 12.483 2.406 1.00 89.69 125 ARG A N 1
ATOM 948 C CA . ARG A 1 125 ? -6.981 11.167 1.949 1.00 89.69 125 ARG A CA 1
ATOM 949 C C . ARG A 1 125 ? -6.062 11.280 0.738 1.00 89.69 125 ARG A C 1
ATOM 951 O O . ARG A 1 125 ? -4.999 10.664 0.726 1.00 89.69 125 ARG A O 1
ATOM 958 N N . ASP A 1 126 ? -6.430 12.078 -0.259 1.00 89.00 126 ASP A N 1
ATOM 959 C CA . ASP A 1 126 ? -5.597 12.280 -1.447 1.00 89.00 126 ASP A CA 1
ATOM 960 C C . ASP A 1 126 ? -4.275 12.989 -1.119 1.00 89.00 126 ASP A C 1
ATOM 962 O O . ASP A 1 126 ? -3.231 12.657 -1.690 1.00 89.00 126 ASP A O 1
ATOM 966 N N . SER A 1 127 ? -4.283 13.934 -0.173 1.00 88.50 127 SER A N 1
ATOM 967 C CA . SER A 1 127 ? -3.053 14.550 0.340 1.00 88.50 127 SER A CA 1
ATOM 968 C C . SER A 1 127 ? -2.137 13.518 1.005 1.00 88.50 127 SER A C 1
ATOM 970 O O . SER A 1 127 ? -0.961 13.429 0.649 1.00 88.50 127 SER A O 1
ATOM 972 N N . LEU A 1 128 ? -2.687 12.679 1.890 1.00 89.31 128 LEU A N 1
ATOM 973 C CA . LEU A 1 128 ? -1.964 11.588 2.554 1.00 89.31 128 LEU A CA 1
ATOM 974 C C . LEU A 1 128 ? -1.392 10.578 1.551 1.00 89.31 128 LEU A C 1
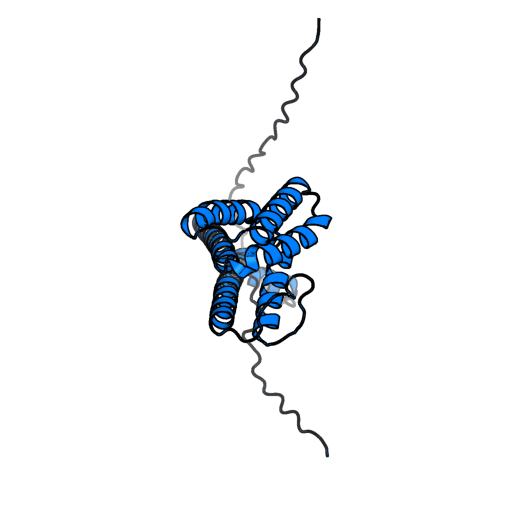ATOM 976 O O . LEU A 1 128 ? -0.226 10.201 1.632 1.00 89.31 128 LEU A O 1
ATOM 980 N N . CYS A 1 129 ? -2.181 10.159 0.562 1.00 90.94 129 CYS A N 1
ATOM 981 C CA . CYS A 1 129 ? -1.723 9.201 -0.445 1.00 90.94 129 CYS A CA 1
ATOM 982 C C . CYS A 1 129 ? -0.537 9.742 -1.252 1.00 90.94 129 CYS A C 1
ATOM 984 O O . CYS A 1 129 ? 0.383 8.990 -1.573 1.00 90.94 129 CYS A O 1
ATOM 986 N N . ARG A 1 130 ? -0.533 11.046 -1.564 1.00 87.69 130 ARG A N 1
ATOM 987 C CA . ARG A 1 130 ? 0.592 11.698 -2.249 1.00 87.69 130 ARG A CA 1
ATOM 988 C C . ARG A 1 130 ? 1.816 11.816 -1.349 1.00 87.69 130 ARG A C 1
ATOM 990 O O . ARG A 1 130 ? 2.915 11.510 -1.801 1.00 87.69 130 ARG A O 1
ATOM 997 N N . SER A 1 131 ? 1.645 12.220 -0.089 1.00 86.69 131 SER A N 1
ATOM 998 C CA . SER A 1 131 ? 2.775 12.384 0.832 1.00 86.69 131 SER A CA 1
ATOM 999 C C . SER A 1 131 ? 3.458 11.051 1.160 1.00 86.69 131 SER A C 1
ATOM 1001 O O . SER A 1 131 ? 4.669 11.031 1.388 1.00 86.69 131 SER A O 1
ATOM 1003 N N . LEU A 1 132 ? 2.718 9.937 1.110 1.00 88.62 132 LEU A N 1
ATOM 1004 C CA . LEU A 1 132 ? 3.223 8.595 1.415 1.00 88.62 132 LEU A CA 1
ATOM 1005 C C . LEU A 1 132 ? 3.597 7.743 0.190 1.00 88.62 132 LEU A C 1
ATOM 1007 O O . LEU A 1 132 ? 4.028 6.599 0.347 1.00 88.62 132 LEU A O 1
ATOM 1011 N N . ALA A 1 133 ? 3.509 8.285 -1.028 1.00 86.38 133 ALA A N 1
ATOM 1012 C CA . ALA A 1 133 ? 3.822 7.551 -2.260 1.00 86.38 133 ALA A CA 1
ATOM 1013 C C . ALA A 1 133 ? 5.262 6.991 -2.305 1.00 86.38 133 ALA A C 1
ATOM 1015 O O . ALA A 1 133 ? 5.506 5.952 -2.924 1.00 86.38 133 ALA A O 1
ATOM 1016 N N . ASP A 1 134 ? 6.194 7.639 -1.604 1.00 84.88 134 ASP A N 1
ATOM 1017 C CA . ASP A 1 134 ? 7.614 7.264 -1.551 1.00 84.88 134 ASP A CA 1
ATOM 1018 C C . ASP A 1 134 ? 8.042 6.697 -0.191 1.00 84.88 134 ASP A C 1
ATOM 1020 O O . ASP A 1 134 ? 9.226 6.697 0.140 1.00 84.88 134 ASP A O 1
ATOM 1024 N N . VAL A 1 135 ? 7.092 6.275 0.645 1.00 87.12 135 VAL A N 1
ATOM 1025 C CA . VAL A 1 135 ? 7.411 5.575 1.898 1.00 87.12 135 VAL A CA 1
ATOM 1026 C C . VAL A 1 135 ? 8.028 4.213 1.589 1.00 87.12 135 VAL A C 1
ATOM 1028 O O . VAL A 1 135 ? 7.653 3.555 0.614 1.00 87.12 135 VAL A O 1
ATOM 1031 N N . ASP A 1 136 ? 8.968 3.795 2.437 1.00 84.62 136 ASP A N 1
ATOM 1032 C CA . ASP A 1 136 ? 9.635 2.502 2.328 1.00 84.62 136 ASP A CA 1
ATOM 1033 C C . ASP A 1 136 ? 8.615 1.345 2.297 1.00 84.62 136 ASP A C 1
ATOM 1035 O O . ASP A 1 136 ? 7.664 1.284 3.084 1.00 84.62 136 ASP A O 1
ATOM 1039 N N . GLY A 1 137 ? 8.840 0.395 1.385 1.00 87.94 137 GLY A N 1
ATOM 1040 C CA . GLY A 1 137 ? 8.054 -0.829 1.290 1.00 87.94 137 GLY A CA 1
ATOM 1041 C C . GLY A 1 137 ? 8.039 -1.629 2.593 1.00 87.94 137 GLY A C 1
ATOM 1042 O O . GLY A 1 137 ? 6.999 -2.183 2.924 1.00 87.94 137 GLY A O 1
ATOM 1043 N N . ALA A 1 138 ? 9.117 -1.613 3.381 1.00 89.69 138 ALA A N 1
ATOM 1044 C CA . ALA A 1 138 ? 9.178 -2.301 4.670 1.00 89.69 138 ALA A CA 1
ATOM 1045 C C . ALA A 1 138 ? 8.162 -1.749 5.688 1.00 89.69 138 ALA A C 1
ATOM 1047 O O . ALA A 1 138 ? 7.604 -2.504 6.489 1.00 89.69 138 ALA A O 1
ATOM 1048 N N . VAL A 1 139 ? 7.886 -0.440 5.647 1.00 90.00 139 VAL A N 1
ATOM 1049 C CA . VAL A 1 139 ? 6.862 0.192 6.496 1.00 90.00 139 VAL A CA 1
ATOM 1050 C C . VAL A 1 139 ? 5.473 -0.268 6.069 1.00 90.00 139 VAL A C 1
ATOM 1052 O O . VAL A 1 139 ? 4.658 -0.635 6.916 1.00 90.00 139 VAL A O 1
ATOM 1055 N N . VAL A 1 140 ? 5.222 -0.307 4.759 1.00 92.81 140 VAL A N 1
ATOM 1056 C CA . VAL A 1 140 ? 3.961 -0.802 4.193 1.00 92.81 140 VAL A CA 1
ATOM 1057 C C . VAL A 1 140 ? 3.754 -2.280 4.529 1.00 92.81 140 VAL A C 1
ATOM 1059 O O . VAL A 1 140 ? 2.672 -2.653 4.969 1.00 92.81 140 VAL A O 1
ATOM 1062 N N . ASP A 1 141 ? 4.784 -3.113 4.394 1.00 93.25 141 ASP A N 1
ATOM 1063 C CA . ASP A 1 141 ? 4.725 -4.544 4.705 1.00 93.25 141 ASP A CA 1
ATOM 1064 C C . ASP A 1 141 ? 4.370 -4.778 6.179 1.00 93.25 141 ASP A C 1
ATOM 1066 O O . ASP A 1 141 ? 3.488 -5.582 6.491 1.00 93.25 141 ASP A O 1
ATOM 1070 N N . ARG A 1 142 ? 4.999 -4.023 7.091 1.00 91.56 142 ARG A N 1
ATOM 1071 C CA . ARG A 1 142 ? 4.702 -4.084 8.528 1.00 91.56 142 ARG A CA 1
ATOM 1072 C C . ARG A 1 142 ? 3.273 -3.633 8.832 1.00 91.56 142 ARG A C 1
ATOM 1074 O O . ARG A 1 142 ? 2.596 -4.287 9.621 1.00 91.56 142 ARG A O 1
ATOM 1081 N N . LEU A 1 143 ? 2.802 -2.564 8.189 1.00 92.19 143 LEU A N 1
ATOM 1082 C CA . LEU A 1 143 ? 1.432 -2.071 8.343 1.00 92.19 143 LEU A CA 1
ATOM 1083 C C . LEU A 1 143 ? 0.399 -3.102 7.867 1.00 92.19 143 LEU A C 1
ATOM 1085 O O . LEU A 1 143 ? -0.552 -3.402 8.584 1.00 92.19 143 LEU A O 1
ATOM 1089 N N . VAL A 1 144 ? 0.594 -3.679 6.678 1.00 93.75 144 VAL A N 1
ATOM 1090 C CA . VAL A 1 144 ? -0.308 -4.692 6.105 1.00 93.75 144 VAL A CA 1
ATOM 1091 C C . VAL A 1 144 ? -0.333 -5.955 6.967 1.00 93.75 144 VAL A C 1
ATOM 1093 O O . VAL A 1 144 ? -1.410 -6.505 7.212 1.00 93.75 144 VAL A O 1
ATOM 1096 N N . ALA A 1 145 ? 0.827 -6.405 7.456 1.00 91.56 145 ALA A N 1
ATOM 1097 C CA . ALA A 1 145 ? 0.914 -7.528 8.386 1.00 91.56 145 ALA A CA 1
ATOM 1098 C C . ALA A 1 145 ? 0.149 -7.237 9.686 1.00 91.56 145 ALA A C 1
ATOM 1100 O O . ALA A 1 145 ? -0.620 -8.076 10.148 1.00 91.56 145 ALA A O 1
ATOM 1101 N N . GLY A 1 146 ? 0.299 -6.025 10.215 1.00 88.94 146 GLY A N 1
ATOM 1102 C CA . GLY A 1 146 ? -0.427 -5.527 11.373 1.00 88.94 146 GLY A CA 1
ATOM 1103 C C . GLY A 1 146 ? -1.942 -5.532 11.215 1.00 88.94 146 GLY A C 1
ATOM 1104 O O . GLY A 1 146 ? -2.649 -6.133 12.020 1.00 88.94 146 GLY A O 1
ATOM 1105 N N . ILE A 1 147 ? -2.445 -4.932 10.134 1.00 90.50 147 ILE A N 1
ATOM 1106 C CA . ILE A 1 147 ? -3.877 -4.931 9.792 1.00 90.50 147 ILE A CA 1
ATOM 1107 C C . ILE A 1 147 ? -4.403 -6.371 9.692 1.00 90.50 147 ILE A C 1
ATOM 1109 O O . ILE A 1 147 ? -5.482 -6.682 10.196 1.00 90.50 147 ILE A O 1
ATOM 1113 N N . GLY A 1 148 ? -3.630 -7.269 9.073 1.00 90.56 148 GLY A N 1
ATOM 1114 C CA . GLY A 1 148 ? -3.966 -8.688 8.980 1.00 90.56 148 GLY A CA 1
ATOM 1115 C C . GLY A 1 148 ? -4.012 -9.400 10.335 1.00 90.56 148 GLY A C 1
ATOM 1116 O O . GLY A 1 148 ? -4.911 -10.210 10.550 1.00 90.56 148 GLY A O 1
ATOM 1117 N N . ALA A 1 149 ? -3.082 -9.093 11.242 1.00 88.06 149 ALA A N 1
ATOM 1118 C CA . ALA A 1 149 ? -3.035 -9.665 12.586 1.00 88.06 149 ALA A CA 1
ATOM 1119 C C . ALA A 1 149 ? -4.243 -9.231 13.426 1.00 88.06 149 ALA A C 1
ATOM 1121 O O . ALA A 1 149 ? -4.897 -10.072 14.039 1.00 88.06 149 ALA A O 1
ATOM 1122 N N . VAL A 1 150 ? -4.601 -7.946 13.381 1.00 85.75 150 VAL A N 1
ATOM 1123 C CA . VAL A 1 150 ? -5.789 -7.440 14.082 1.00 85.75 150 VAL A CA 1
ATOM 1124 C C . VAL A 1 150 ? -7.064 -8.083 13.535 1.00 85.75 150 VAL A C 1
ATOM 1126 O O . VAL A 1 150 ? -7.924 -8.504 14.303 1.00 85.75 150 VAL A O 1
ATOM 1129 N N . ALA A 1 151 ? -7.175 -8.239 12.211 1.00 87.69 151 ALA A N 1
ATOM 1130 C CA . ALA A 1 151 ? -8.327 -8.904 11.598 1.00 87.69 151 ALA A CA 1
ATOM 1131 C C . ALA A 1 151 ? -8.416 -10.400 11.954 1.00 87.69 151 ALA A C 1
ATOM 1133 O O . ALA A 1 151 ? -9.483 -10.998 11.829 1.00 87.69 151 ALA A O 1
ATOM 1134 N N . ALA A 1 152 ? -7.306 -11.006 12.385 1.00 86.69 152 ALA A N 1
ATOM 1135 C CA . ALA A 1 152 ? -7.244 -12.375 12.886 1.00 86.69 152 ALA A CA 1
ATOM 1136 C C . ALA A 1 152 ? -7.496 -12.485 14.403 1.00 86.69 152 ALA A C 1
ATOM 1138 O O . ALA A 1 152 ? -7.480 -13.595 14.931 1.00 86.69 152 ALA A O 1
ATOM 1139 N N . GLY A 1 153 ? -7.742 -11.372 15.103 1.00 82.12 153 GLY A N 1
ATOM 1140 C CA . GLY A 1 153 ? -8.011 -11.372 16.541 1.00 82.12 153 GLY A CA 1
ATOM 1141 C C . GLY A 1 153 ? -6.793 -11.144 17.432 1.00 82.12 153 GLY A C 1
ATOM 1142 O O . GLY A 1 153 ? -6.882 -11.419 18.623 1.00 82.12 153 GLY A O 1
ATOM 1143 N N . ALA A 1 154 ? -5.663 -10.674 16.893 1.00 82.12 154 ALA A N 1
ATOM 1144 C CA . ALA A 1 154 ? -4.552 -10.237 17.733 1.00 82.12 154 ALA A CA 1
ATOM 1145 C C . ALA A 1 154 ? -4.927 -8.940 18.472 1.00 82.12 154 ALA A C 1
ATOM 1147 O O . ALA A 1 154 ? -5.347 -7.973 17.835 1.00 82.12 154 ALA A O 1
ATOM 1148 N N . ASP A 1 155 ? -4.745 -8.926 19.795 1.00 63.50 155 ASP A N 1
ATOM 1149 C CA . ASP A 1 155 ? -5.087 -7.783 20.658 1.00 63.50 155 ASP A CA 1
ATOM 1150 C C . ASP A 1 155 ? -4.178 -6.565 20.438 1.00 63.50 155 ASP A C 1
ATOM 1152 O O . ASP A 1 155 ? -4.582 -5.431 20.691 1.00 63.50 155 ASP A O 1
ATOM 1156 N N . GLU A 1 156 ? -2.957 -6.766 19.935 1.00 59.06 156 GLU A N 1
ATOM 1157 C CA . GLU A 1 156 ? -1.996 -5.680 19.789 1.00 59.06 156 GLU A CA 1
ATOM 1158 C C . GLU A 1 156 ? -1.271 -5.699 18.448 1.00 59.06 156 GLU A C 1
ATOM 1160 O O . GLU A 1 156 ? -0.509 -6.604 18.107 1.00 59.06 156 GLU A O 1
ATOM 1165 N N . MET A 1 157 ? -1.412 -4.588 17.734 1.00 56.72 157 MET A N 1
ATOM 1166 C CA . MET A 1 157 ? -0.275 -3.997 17.052 1.00 56.72 157 MET A CA 1
ATOM 1167 C C . MET A 1 157 ? 0.088 -2.735 17.836 1.00 56.72 157 MET A C 1
ATOM 1169 O O . MET A 1 157 ? -0.803 -1.935 18.129 1.00 56.72 157 MET A O 1
ATOM 1173 N N . ALA A 1 158 ? 1.367 -2.542 18.174 1.00 52.00 158 ALA A N 1
ATOM 1174 C CA . ALA A 1 158 ? 1.844 -1.317 18.813 1.00 52.00 158 ALA A CA 1
ATOM 1175 C C . ALA A 1 158 ? 1.417 -0.094 17.973 1.00 52.00 158 ALA A C 1
ATOM 1177 O O . ALA A 1 158 ? 1.964 0.146 16.896 1.00 52.00 158 ALA A O 1
ATOM 1178 N N . GLY A 1 159 ? 0.385 0.622 18.432 1.00 54.00 159 GLY A N 1
ATOM 1179 C CA . GLY A 1 159 ? -0.200 1.787 17.757 1.00 54.00 159 GLY A CA 1
ATOM 1180 C C . GLY A 1 159 ? -1.579 1.594 17.105 1.00 54.00 159 GLY A C 1
ATOM 1181 O O . GLY A 1 159 ? -2.207 2.595 16.791 1.00 54.00 159 GLY A O 1
ATOM 1182 N N . LEU A 1 160 ? -2.098 0.366 16.941 1.00 61.66 160 LEU A N 1
ATOM 1183 C CA . LEU A 1 160 ? -3.448 0.108 16.388 1.00 61.66 160 LEU A CA 1
ATOM 1184 C C . LEU A 1 160 ? -4.432 -0.516 17.407 1.00 61.66 160 LEU A C 1
ATOM 1186 O O . LEU A 1 160 ? -5.505 -0.982 17.032 1.00 61.66 160 LEU A O 1
ATOM 1190 N N . SER A 1 161 ? -4.103 -0.505 18.699 1.00 54.78 161 SER A N 1
ATOM 1191 C CA . SER A 1 161 ? -4.828 -1.154 19.812 1.00 54.78 161 SER A CA 1
ATOM 1192 C C . SER A 1 161 ? -6.264 -0.656 20.089 1.00 54.78 161 SER A C 1
ATOM 1194 O O . SER A 1 161 ? -6.888 -1.079 21.056 1.00 54.78 161 SER A O 1
ATOM 1196 N N . ARG A 1 162 ? -6.829 0.221 19.246 1.00 57.19 162 ARG A N 1
ATOM 1197 C CA . ARG A 1 162 ? -8.224 0.711 19.336 1.00 57.19 162 ARG A CA 1
ATOM 1198 C C . ARG A 1 162 ? -9.196 -0.014 18.389 1.00 57.19 162 ARG A C 1
ATOM 1200 O O . ARG A 1 162 ? -10.316 0.447 18.181 1.00 57.19 162 ARG A O 1
ATOM 1207 N N . LEU A 1 163 ? -8.776 -1.116 17.773 1.00 58.91 163 LEU A N 1
ATOM 1208 C CA . LEU A 1 163 ? -9.532 -1.802 16.728 1.00 58.91 163 LEU A CA 1
ATOM 1209 C C . LEU A 1 163 ? -10.522 -2.841 17.290 1.00 58.91 163 LEU A C 1
ATOM 1211 O O . LEU A 1 163 ? -10.099 -3.758 17.994 1.00 58.91 163 LEU A O 1
ATOM 1215 N N . PRO A 1 164 ? -11.820 -2.798 16.934 1.00 59.03 164 PRO A N 1
ATOM 1216 C CA . PRO A 1 164 ? -12.728 -3.900 17.227 1.00 59.03 164 PRO A CA 1
ATOM 1217 C C . PRO A 1 164 ? -12.385 -5.096 16.327 1.00 59.03 164 PRO A C 1
ATOM 1219 O O . PRO A 1 164 ? -12.807 -5.175 15.175 1.00 59.03 164 PRO A O 1
ATOM 1222 N N . ALA A 1 165 ? -11.639 -6.059 16.873 1.00 61.06 165 ALA A N 1
ATOM 1223 C CA . ALA A 1 165 ? -11.105 -7.232 16.172 1.00 61.06 165 ALA A CA 1
ATOM 1224 C C . ALA A 1 165 ? -12.143 -8.121 15.446 1.00 61.06 165 ALA A C 1
ATOM 1226 O O . ALA A 1 165 ? -11.772 -9.016 14.690 1.00 61.06 165 ALA A O 1
ATOM 1227 N N . LYS A 1 166 ? -13.447 -7.912 15.674 1.00 68.75 166 LYS A N 1
ATOM 1228 C CA . LYS A 1 166 ? -14.537 -8.771 15.177 1.00 68.75 166 LYS A CA 1
ATOM 1229 C C . LYS A 1 166 ? -15.554 -8.063 14.281 1.00 68.75 166 LYS A C 1
ATOM 1231 O O . LYS A 1 166 ? -16.578 -8.664 13.967 1.00 68.75 166 LYS A O 1
ATOM 1236 N N . ASP A 1 167 ? -15.311 -6.821 13.865 1.00 82.31 167 ASP A N 1
ATOM 1237 C CA . ASP A 1 167 ? -16.215 -6.148 12.927 1.00 82.31 167 ASP A CA 1
ATOM 1238 C C . ASP A 1 167 ? -16.094 -6.763 11.510 1.00 82.31 167 ASP A C 1
ATOM 1240 O O . ASP A 1 167 ? -15.012 -6.712 10.910 1.00 82.31 167 ASP A O 1
ATOM 1244 N N . PRO A 1 168 ? -17.175 -7.324 10.922 1.00 86.88 168 PRO A N 1
ATOM 1245 C CA . PRO A 1 168 ? -17.159 -7.835 9.549 1.00 86.88 168 PRO A CA 1
ATOM 1246 C C . PRO A 1 168 ? -16.716 -6.793 8.513 1.00 86.88 168 PRO A C 1
ATOM 1248 O O . PRO A 1 168 ? -16.101 -7.146 7.501 1.00 86.88 168 PRO A O 1
ATOM 1251 N N . SER A 1 169 ? -17.000 -5.508 8.760 1.00 87.00 169 SER A N 1
ATOM 1252 C CA . SER A 1 169 ? -16.583 -4.415 7.880 1.00 87.00 169 SER A CA 1
ATOM 1253 C C . SER A 1 169 ? -15.055 -4.292 7.835 1.00 87.00 169 SER A C 1
A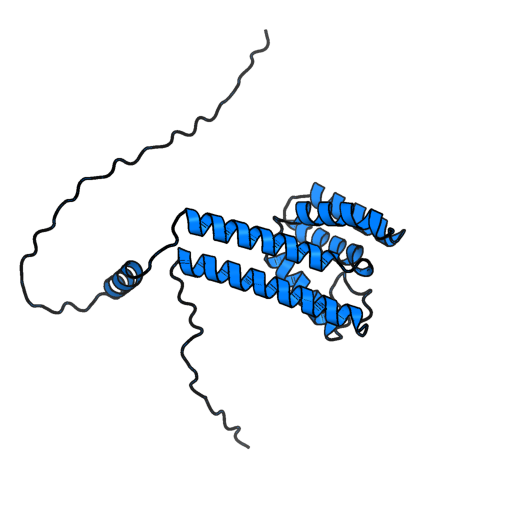TOM 1255 O O . SER A 1 169 ? -14.470 -4.155 6.755 1.00 87.00 169 SER A O 1
ATOM 1257 N N . PHE A 1 170 ? -14.408 -4.461 8.992 1.00 87.81 170 PHE A N 1
ATOM 1258 C CA . PHE A 1 170 ? -12.961 -4.438 9.131 1.00 87.81 170 PHE A CA 1
ATOM 1259 C C . PHE A 1 170 ? -12.301 -5.666 8.505 1.00 87.81 170 PHE A C 1
ATOM 1261 O O . PHE A 1 170 ? -11.305 -5.532 7.799 1.00 87.81 170 PHE A O 1
ATOM 1268 N N . VAL A 1 171 ? -12.876 -6.860 8.684 1.00 90.12 171 VAL A N 1
ATOM 1269 C CA . VAL A 1 171 ? -12.356 -8.089 8.058 1.00 90.12 171 VAL A CA 1
ATOM 1270 C C . VAL A 1 171 ? -12.344 -7.963 6.531 1.00 90.12 171 VAL A C 1
ATOM 1272 O O . VAL A 1 171 ? -11.360 -8.337 5.883 1.00 90.12 171 VAL A O 1
ATOM 1275 N N . ARG A 1 172 ? -13.402 -7.389 5.941 1.00 92.94 172 ARG A N 1
ATOM 1276 C CA . ARG A 1 172 ? -13.464 -7.113 4.498 1.00 92.94 172 ARG A CA 1
ATOM 1277 C C . ARG A 1 172 ? -12.401 -6.101 4.072 1.00 92.94 172 ARG A C 1
ATOM 1279 O O . ARG A 1 172 ? -11.679 -6.363 3.113 1.00 92.94 172 ARG A O 1
ATOM 1286 N N . TYR A 1 173 ? -12.265 -5.000 4.808 1.00 93.12 173 TYR A N 1
ATOM 1287 C CA . TYR A 1 173 ? -11.216 -4.002 4.586 1.00 93.12 173 TYR A CA 1
ATOM 1288 C C . TYR A 1 173 ? -9.808 -4.627 4.636 1.00 93.12 173 TYR A C 1
ATOM 1290 O O . TYR A 1 173 ? -9.013 -4.457 3.714 1.00 93.12 173 TYR A O 1
ATOM 1298 N N . ALA A 1 174 ? -9.507 -5.438 5.651 1.00 93.12 174 ALA A N 1
ATOM 1299 C CA . ALA A 1 174 ? -8.216 -6.107 5.788 1.00 93.12 174 ALA A CA 1
ATOM 1300 C C . ALA A 1 174 ? -7.950 -7.111 4.651 1.00 93.12 174 ALA A C 1
ATOM 1302 O O . ALA A 1 174 ? -6.808 -7.298 4.220 1.00 93.12 174 ALA A O 1
ATOM 1303 N N . ALA A 1 175 ? -8.986 -7.781 4.137 1.00 95.12 175 ALA A N 1
ATOM 1304 C CA . ALA A 1 175 ? -8.870 -8.620 2.947 1.00 95.12 175 ALA A CA 1
ATOM 1305 C C . ALA A 1 175 ? -8.550 -7.795 1.689 1.00 95.12 175 ALA A C 1
ATOM 1307 O O . ALA A 1 175 ? -7.681 -8.194 0.911 1.00 95.12 175 ALA A O 1
ATOM 1308 N N . GLU A 1 176 ? -9.186 -6.636 1.522 1.00 97.00 176 GLU A N 1
ATOM 1309 C CA . GLU A 1 176 ? -8.952 -5.716 0.406 1.00 97.00 176 GLU A CA 1
ATOM 1310 C C . GLU A 1 176 ? -7.528 -5.139 0.419 1.00 97.00 176 GLU A C 1
ATOM 1312 O O . GLU A 1 176 ? -6.822 -5.211 -0.591 1.00 97.00 176 GLU A O 1
ATOM 1317 N N . VAL A 1 177 ? -7.053 -4.675 1.582 1.00 96.56 177 VAL A N 1
ATOM 1318 C CA . VAL A 1 177 ? -5.671 -4.203 1.784 1.00 96.56 177 VAL A CA 1
ATOM 1319 C C . VAL A 1 177 ? -4.666 -5.284 1.379 1.00 96.56 177 VAL A C 1
ATOM 1321 O O . VAL A 1 177 ? -3.748 -5.021 0.599 1.00 96.56 177 VAL A O 1
ATOM 1324 N N . ARG A 1 178 ? -4.857 -6.528 1.843 1.00 96.94 178 ARG A N 1
ATOM 1325 C CA . ARG A 1 178 ? -3.984 -7.659 1.480 1.00 96.94 178 ARG A CA 1
ATOM 1326 C C . ARG A 1 178 ? -4.039 -7.980 -0.012 1.00 96.94 178 ARG A C 1
ATOM 1328 O O . ARG A 1 178 ? -3.008 -8.303 -0.596 1.00 96.94 178 ARG A O 1
ATOM 1335 N N . GLY A 1 179 ? -5.216 -7.911 -0.631 1.00 97.81 179 GLY A N 1
ATOM 1336 C CA . GLY A 1 179 ? -5.380 -8.116 -2.071 1.00 97.81 179 GLY A CA 1
ATOM 1337 C C . GLY A 1 179 ? -4.595 -7.088 -2.887 1.00 97.81 179 GLY A C 1
ATOM 1338 O O . GLY A 1 179 ? -3.816 -7.459 -3.766 1.00 97.81 179 GLY A O 1
ATOM 1339 N N . SER A 1 180 ? -4.731 -5.808 -2.538 1.00 97.69 180 SER A N 1
ATOM 1340 C CA . SER A 1 180 ? -4.013 -4.704 -3.185 1.00 97.69 180 SER A CA 1
ATOM 1341 C C . SER A 1 180 ? -2.497 -4.796 -2.977 1.00 97.69 180 SER A C 1
ATOM 1343 O O . SER A 1 180 ? -1.721 -4.660 -3.926 1.00 97.69 180 SER A O 1
ATOM 1345 N N . HIS A 1 181 ? -2.056 -5.132 -1.761 1.00 97.56 181 HIS A N 1
ATOM 1346 C CA . HIS A 1 181 ? -0.639 -5.338 -1.450 1.00 97.56 181 HIS A CA 1
ATOM 1347 C C . HIS A 1 181 ? -0.032 -6.498 -2.245 1.00 97.56 181 HIS A C 1
ATOM 1349 O O . HIS A 1 181 ? 1.018 -6.334 -2.868 1.00 97.56 181 HIS A O 1
ATOM 1355 N N . ARG A 1 182 ? -0.726 -7.640 -2.333 1.00 97.62 182 ARG A N 1
ATOM 1356 C CA . ARG A 1 182 ? -0.299 -8.769 -3.176 1.00 97.62 182 ARG A CA 1
ATOM 1357 C C . ARG A 1 182 ? -0.180 -8.368 -4.642 1.00 97.62 182 ARG A C 1
ATOM 1359 O O . ARG A 1 182 ? 0.802 -8.736 -5.278 1.00 97.62 182 ARG A O 1
ATOM 1366 N N . ALA A 1 183 ? -1.134 -7.604 -5.175 1.00 97.38 183 ALA A N 1
ATOM 1367 C CA . ALA A 1 183 ? -1.069 -7.119 -6.552 1.00 97.38 183 ALA A CA 1
ATOM 1368 C C . ALA A 1 183 ? 0.170 -6.238 -6.794 1.00 97.38 183 ALA A C 1
ATOM 1370 O O . ALA A 1 183 ? 0.854 -6.406 -7.806 1.00 97.38 183 ALA A O 1
ATOM 1371 N N . LEU A 1 184 ? 0.506 -5.354 -5.846 1.00 96.25 184 LEU A N 1
ATOM 1372 C CA . LEU A 1 184 ? 1.728 -4.546 -5.888 1.00 96.25 184 LEU A CA 1
ATOM 1373 C C . LEU A 1 184 ? 2.993 -5.415 -5.851 1.00 96.25 184 LEU A C 1
ATOM 1375 O O . LEU A 1 184 ? 3.889 -5.216 -6.670 1.00 96.25 184 LEU A O 1
ATOM 1379 N N . VAL A 1 185 ? 3.070 -6.386 -4.938 1.00 95.81 185 VAL A N 1
ATOM 1380 C CA . VAL A 1 185 ? 4.221 -7.298 -4.820 1.00 95.81 185 VAL A CA 1
ATOM 1381 C C . VAL A 1 185 ? 4.399 -8.124 -6.093 1.00 95.81 185 VAL A C 1
ATOM 1383 O O . VAL A 1 185 ? 5.511 -8.220 -6.603 1.00 95.81 185 VAL A O 1
ATOM 1386 N N . VAL A 1 186 ? 3.315 -8.665 -6.654 1.00 96.25 186 VAL A N 1
ATOM 1387 C CA . VAL A 1 186 ? 3.350 -9.412 -7.920 1.00 96.25 186 VAL A CA 1
ATOM 1388 C C . VAL A 1 186 ? 3.870 -8.534 -9.058 1.00 96.25 186 VAL A C 1
ATOM 1390 O O . VAL A 1 186 ? 4.749 -8.970 -9.796 1.00 96.25 186 VAL A O 1
ATOM 1393 N N . ALA A 1 187 ? 3.390 -7.293 -9.180 1.00 95.81 187 ALA A N 1
ATOM 1394 C CA . ALA A 1 187 ? 3.857 -6.370 -10.214 1.00 95.81 187 ALA A CA 1
ATOM 1395 C C . ALA A 1 187 ? 5.339 -5.991 -10.040 1.00 95.81 187 ALA A C 1
ATOM 1397 O O . ALA A 1 187 ? 6.086 -5.997 -11.017 1.00 95.81 187 ALA A O 1
ATOM 1398 N N . LYS A 1 188 ? 5.785 -5.720 -8.805 1.00 94.50 188 LYS A N 1
ATOM 1399 C CA . LYS A 1 188 ? 7.202 -5.454 -8.496 1.00 94.50 188 LYS A CA 1
ATOM 1400 C C . LYS A 1 188 ? 8.082 -6.650 -8.842 1.00 94.50 188 LYS A C 1
ATOM 1402 O O . LYS A 1 188 ? 9.122 -6.480 -9.467 1.00 94.50 188 LYS A O 1
ATOM 1407 N N . ASN A 1 189 ? 7.658 -7.853 -8.464 1.00 92.56 189 ASN A N 1
ATOM 1408 C CA . ASN A 1 189 ? 8.407 -9.069 -8.749 1.00 92.56 189 ASN A CA 1
ATOM 1409 C C . ASN A 1 189 ? 8.480 -9.322 -10.254 1.00 92.56 189 ASN A C 1
ATOM 1411 O O . ASN A 1 189 ? 9.558 -9.621 -10.741 1.00 92.56 189 ASN A O 1
ATOM 1415 N N . ALA A 1 190 ? 7.387 -9.138 -10.998 1.00 91.38 190 ALA A N 1
ATOM 1416 C CA . ALA A 1 190 ? 7.402 -9.266 -12.455 1.00 91.38 190 ALA A CA 1
ATOM 1417 C C . ALA A 1 190 ? 8.385 -8.281 -13.112 1.00 91.38 190 ALA A C 1
ATOM 1419 O O . ALA A 1 190 ? 9.151 -8.680 -13.982 1.00 91.38 190 ALA A O 1
ATOM 1420 N N . PHE A 1 191 ? 8.420 -7.027 -12.648 1.00 93.12 191 PHE A N 1
ATOM 1421 C CA . PHE A 1 191 ? 9.382 -6.024 -13.114 1.00 93.12 191 PHE A CA 1
ATOM 1422 C C . PHE A 1 191 ? 10.835 -6.432 -12.825 1.00 93.12 191 PHE A C 1
ATOM 1424 O O . PHE A 1 191 ? 11.677 -6.413 -13.716 1.00 93.12 191 PHE A O 1
ATOM 1431 N N . ILE A 1 192 ? 11.130 -6.878 -11.598 1.00 91.25 192 ILE A N 1
ATOM 1432 C CA . ILE A 1 192 ? 12.475 -7.342 -11.214 1.00 91.25 192 ILE A CA 1
ATOM 1433 C C . ILE A 1 192 ? 12.880 -8.585 -12.017 1.00 91.25 192 ILE A C 1
ATOM 1435 O O . ILE A 1 192 ? 14.018 -8.689 -12.459 1.00 91.25 192 ILE A O 1
ATOM 1439 N N . GLN A 1 193 ? 11.962 -9.529 -12.223 1.00 86.31 193 GLN A N 1
ATOM 1440 C CA . GLN A 1 193 ? 12.221 -10.749 -12.989 1.00 86.31 193 GLN A CA 1
ATOM 1441 C C . GLN A 1 193 ? 12.550 -10.435 -14.446 1.00 86.31 193 GLN A C 1
ATOM 1443 O O . GLN A 1 193 ? 13.516 -10.980 -14.974 1.00 86.31 193 GLN A O 1
ATOM 1448 N N . ALA A 1 194 ? 11.784 -9.538 -15.067 1.00 87.19 194 ALA A N 1
ATOM 1449 C CA . ALA A 1 194 ? 11.991 -9.147 -16.454 1.00 87.19 194 ALA A CA 1
ATOM 1450 C C . ALA A 1 194 ? 13.296 -8.355 -16.656 1.00 87.19 194 ALA A C 1
ATOM 1452 O O . ALA A 1 194 ? 13.942 -8.510 -17.686 1.00 87.19 194 ALA A O 1
ATOM 1453 N N . ASN A 1 195 ? 13.729 -7.571 -15.663 1.00 84.38 195 ASN A N 1
ATOM 1454 C CA . ASN A 1 195 ? 14.942 -6.756 -15.780 1.00 84.38 195 ASN A CA 1
ATOM 1455 C C . ASN A 1 195 ? 16.224 -7.449 -15.316 1.00 84.38 195 ASN A C 1
ATOM 1457 O O . ASN A 1 195 ? 17.293 -7.219 -15.874 1.00 84.38 195 ASN A O 1
ATOM 1461 N N . CYS A 1 196 ? 16.141 -8.284 -14.283 1.00 80.56 196 CYS A N 1
ATOM 1462 C CA . CYS A 1 196 ? 17.310 -8.926 -13.683 1.00 80.56 196 CYS A CA 1
ATOM 1463 C C . CYS A 1 196 ? 17.447 -10.399 -14.076 1.00 80.56 196 CYS A C 1
ATOM 1465 O O . CYS A 1 196 ? 18.391 -11.053 -13.636 1.00 80.56 196 CYS A O 1
ATOM 1467 N N . GLY A 1 197 ? 16.496 -10.950 -14.838 1.00 67.06 197 GLY A N 1
ATOM 1468 C CA . GLY A 1 197 ? 16.521 -12.358 -15.219 1.00 67.06 197 GLY A CA 1
ATOM 1469 C C . GLY A 1 197 ? 16.387 -13.317 -14.032 1.00 67.06 197 GLY A C 1
ATOM 1470 O O . GLY A 1 197 ? 16.763 -14.487 -14.121 1.00 67.06 197 GLY A O 1
ATOM 1471 N N . TRP A 1 198 ? 15.890 -12.832 -12.888 1.00 61.84 198 TRP A N 1
ATOM 1472 C CA . TRP A 1 198 ? 15.769 -13.644 -11.683 1.00 61.84 198 TRP A CA 1
ATOM 1473 C C . TRP A 1 198 ? 14.656 -14.678 -11.888 1.00 61.84 198 TRP A C 1
ATOM 1475 O O . TRP A 1 198 ? 13.483 -14.411 -11.647 1.00 61.84 198 TRP A O 1
ATOM 1485 N N . SER A 1 199 ? 14.997 -15.908 -12.259 1.00 56.75 199 SER A N 1
ATOM 1486 C CA . SER A 1 199 ? 14.077 -17.038 -12.126 1.00 56.75 199 SER A CA 1
ATOM 1487 C C . SER A 1 199 ? 13.901 -17.344 -10.639 1.00 56.75 199 SER A C 1
ATOM 1489 O O . SER A 1 199 ? 14.809 -17.858 -9.985 1.00 56.75 199 SER A O 1
ATOM 1491 N N . SER A 1 200 ? 12.773 -16.947 -10.048 1.00 48.31 200 SER A N 1
ATOM 1492 C CA . SER A 1 200 ? 12.489 -17.285 -8.650 1.00 48.31 200 SER A CA 1
ATOM 1493 C C . SER A 1 200 ? 12.520 -18.819 -8.489 1.00 48.31 200 SER A C 1
ATOM 1495 O O . SER A 1 200 ? 11.898 -19.495 -9.311 1.00 48.31 200 SER A O 1
ATOM 1497 N N . PRO A 1 201 ? 13.174 -19.401 -7.462 1.00 47.16 201 PRO A N 1
ATOM 1498 C CA . PRO A 1 201 ? 13.267 -20.860 -7.299 1.00 47.16 201 PRO A CA 1
ATOM 1499 C C . PRO A 1 201 ? 11.933 -21.589 -7.031 1.00 47.16 201 PRO A C 1
ATOM 1501 O O . PRO A 1 201 ? 11.926 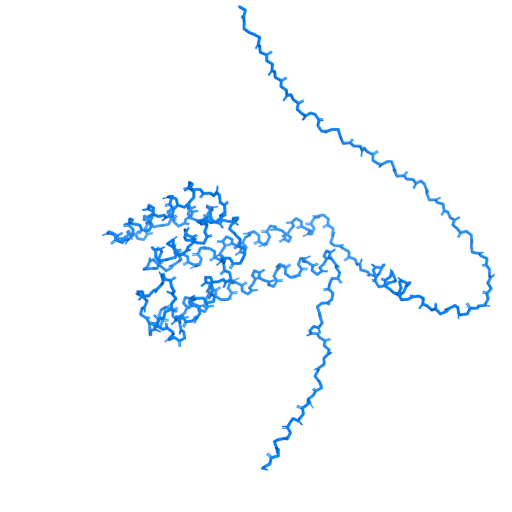-22.781 -6.746 1.00 47.16 201 PRO A O 1
ATOM 1504 N N . LEU A 1 202 ? 10.778 -20.921 -7.093 1.00 46.81 202 LEU A N 1
ATOM 1505 C CA . LEU A 1 202 ? 9.503 -21.457 -6.598 1.00 46.81 202 LEU A CA 1
ATOM 1506 C C . LEU A 1 202 ? 8.630 -22.154 -7.656 1.00 46.81 202 LEU A C 1
ATOM 1508 O O . LEU A 1 202 ? 7.421 -22.290 -7.479 1.00 46.81 202 LEU A O 1
ATOM 1512 N N . ARG A 1 203 ? 9.226 -22.664 -8.735 1.00 44.09 203 ARG A N 1
ATOM 1513 C CA . ARG A 1 203 ? 8.585 -23.660 -9.610 1.00 44.09 203 ARG A CA 1
ATOM 1514 C C . ARG A 1 203 ? 9.533 -24.831 -9.846 1.00 44.09 203 ARG A C 1
ATOM 1516 O O . ARG A 1 203 ? 10.139 -24.939 -10.901 1.00 44.09 203 ARG A O 1
ATOM 1523 N N . GLY A 1 204 ? 9.661 -25.708 -8.851 1.00 45.97 204 GLY A N 1
ATOM 1524 C CA . GLY A 1 204 ? 10.375 -26.971 -9.038 1.00 45.97 204 GLY A CA 1
ATOM 1525 C C . GLY A 1 204 ? 10.849 -27.641 -7.756 1.00 45.97 204 GLY A C 1
ATOM 1526 O O . GLY A 1 204 ? 12.046 -27.703 -7.518 1.00 45.97 204 GLY A O 1
ATOM 1527 N N . SER A 1 205 ? 9.927 -28.142 -6.931 1.00 37.38 205 SER A N 1
ATOM 1528 C CA . SER A 1 205 ? 10.138 -29.349 -6.105 1.00 37.38 205 SER A CA 1
ATOM 1529 C C . SER A 1 205 ? 8.879 -29.672 -5.297 1.00 37.38 205 SER A C 1
ATOM 1531 O O . SER A 1 205 ? 8.831 -29.565 -4.077 1.00 37.38 205 SER A O 1
ATOM 1533 N N . THR A 1 206 ? 7.831 -30.136 -5.980 1.00 38.50 206 THR A N 1
ATOM 1534 C CA . THR A 1 206 ? 6.863 -31.032 -5.332 1.00 38.50 206 THR A CA 1
ATOM 1535 C C . THR A 1 206 ? 7.520 -32.406 -5.215 1.00 38.50 206 THR A C 1
ATOM 1537 O O . THR A 1 206 ? 7.181 -33.336 -5.937 1.00 38.50 206 THR A O 1
ATOM 1540 N N . THR A 1 207 ? 8.498 -32.529 -4.321 1.00 37.78 207 THR A N 1
ATOM 1541 C CA . THR A 1 207 ? 8.872 -33.829 -3.771 1.00 37.78 207 THR A CA 1
ATOM 1542 C C . THR A 1 207 ? 8.214 -33.884 -2.408 1.00 37.78 207 THR A C 1
ATOM 1544 O O . THR A 1 207 ? 8.656 -33.236 -1.463 1.00 37.78 207 THR A O 1
ATOM 1547 N N . ALA A 1 208 ? 7.093 -34.597 -2.338 1.00 38.44 208 ALA A N 1
ATOM 1548 C CA . ALA A 1 208 ? 6.413 -34.910 -1.096 1.00 38.44 208 ALA A CA 1
ATOM 1549 C C . ALA A 1 208 ? 7.372 -35.695 -0.184 1.00 38.44 208 ALA A C 1
ATOM 1551 O O . ALA A 1 208 ? 7.501 -36.913 -0.294 1.00 38.44 208 ALA A O 1
ATOM 1552 N N . ALA A 1 209 ? 8.069 -34.992 0.707 1.00 34.56 209 ALA A N 1
ATOM 1553 C CA . ALA A 1 209 ? 8.774 -35.601 1.821 1.00 34.56 209 ALA A CA 1
ATOM 1554 C C . ALA A 1 209 ? 7.732 -35.968 2.884 1.00 34.56 209 ALA A C 1
ATOM 1556 O O . ALA A 1 209 ? 7.336 -35.164 3.725 1.00 34.56 209 ALA A O 1
ATOM 1557 N N . SER A 1 210 ? 7.244 -37.201 2.780 1.00 38.88 210 SER A N 1
ATOM 1558 C CA . SER A 1 210 ? 6.448 -37.879 3.795 1.00 38.88 210 SER A CA 1
ATOM 1559 C C . SER A 1 210 ? 7.277 -38.025 5.075 1.00 38.88 210 SER A C 1
ATOM 1561 O O . SER A 1 210 ? 8.033 -38.984 5.215 1.00 38.88 210 SER A O 1
ATOM 1563 N N . TYR A 1 211 ? 7.123 -37.110 6.031 1.00 31.97 211 TYR A N 1
ATOM 1564 C CA . TYR A 1 211 ? 7.611 -37.329 7.390 1.00 31.97 211 TYR A CA 1
ATOM 1565 C C . TYR A 1 211 ? 6.640 -38.256 8.130 1.00 31.97 211 TYR A C 1
ATOM 1567 O O . TYR A 1 211 ? 5.537 -37.863 8.502 1.00 31.97 211 TYR A O 1
ATOM 1575 N N . ARG A 1 212 ? 7.053 -39.515 8.318 1.00 38.00 212 ARG A N 1
ATOM 1576 C CA . ARG A 1 212 ? 6.482 -40.409 9.334 1.00 38.00 212 ARG A CA 1
ATOM 1577 C C . ARG A 1 212 ? 7.008 -39.968 10.703 1.00 38.00 212 ARG A C 1
ATOM 1579 O O . ARG A 1 212 ? 8.221 -39.893 10.877 1.00 38.00 212 ARG A O 1
ATOM 1586 N N . CYS A 1 213 ? 6.116 -39.724 11.663 1.00 32.06 213 CYS A N 1
ATOM 1587 C CA . CYS A 1 213 ? 6.483 -39.701 13.081 1.00 32.06 213 CYS A CA 1
ATOM 1588 C C . CYS A 1 213 ? 6.825 -41.126 13.542 1.00 32.06 213 CYS A C 1
ATOM 1590 O O . CYS A 1 213 ? 6.033 -42.034 13.269 1.00 32.06 213 CYS A O 1
ATOM 1592 N N . PRO A 1 214 ? 7.940 -41.349 14.254 1.00 50.47 214 PRO A N 1
ATOM 1593 C CA . PRO A 1 214 ? 8.065 -42.509 15.115 1.00 50.47 214 PRO A CA 1
ATOM 1594 C C . PRO A 1 214 ? 7.276 -42.274 16.411 1.00 50.47 214 PRO A C 1
ATOM 1596 O O . PRO A 1 214 ? 7.258 -41.166 16.948 1.00 50.47 214 PRO A O 1
ATOM 1599 N N . THR A 1 215 ? 6.585 -43.331 16.830 1.00 63.41 215 THR A N 1
ATOM 1600 C CA . THR A 1 215 ? 5.824 -43.492 18.079 1.00 63.41 215 THR A CA 1
ATOM 1601 C C . THR A 1 215 ? 6.697 -43.437 19.318 1.00 63.41 215 THR A C 1
ATOM 1603 O O . THR A 1 215 ? 7.803 -44.022 19.243 1.00 63.41 215 THR A O 1
#